Protein AF-A0A8T4QRU1-F1 (afdb_monomer_lite)

Sequence (267 aa):
MILSKDEAICLILGMSKNMEVSSPTKLNKLLARLNLYFIPIDISFSLNKFGSFSADLSSLQANDYYGLSPYNYMGRSVNKFVLKPKGQELFTETVKLKINKILTDEDFNSLKETIQYLSSLSVTEISDNEHKKLLVDIDDRFKLQQKINENFVELSDLYQQINRLPENKIAEIRLKALIEYCYYLIKYLKEKRFIHLSEEEYDFDAHMFDYYFLYNVSQIIPFLNKQISEKEKDAISINKFYQYFVNSVKEEYPFSINSKNLKELIV

Secondary structure (DSSP, 8-state):
--B-HHHHHHHHHHHSGGGEES-HHHHHHHHHHHHHTT--BS-PEEE-TTS-EEE--TT----SSEEEEEEEETTEEEEEEEE-HHHHHHHHHHHHHTGGGTS-HHHHHHHHHHHHHHTTS-HHHHHHHHHHHH---TT-HHHHHHHHHHHHHHHHHHHHHGGGS--SSHHHHHHHHHHHHHHHHHHHIIIIISTT--SS---HHHHHHHHHHHHHHHHHHHHHHHHHH-SS--HHHHHHHHHHHHHHTSSSSS-STTSS-TTTTT-

Foldseek 3Di:
DAAEPLLLLLQLLVLAVQSKAFDLLLSQLLSQVCLVLLHHYPFDWAADPLLGTGGPCVVPAADPFWHWDWDDDPNDTGTMIHGDPVSVVSNVCCCVVPVVLQDDPVSSVVSSVVSHVSSVDDSVVSSVVNCVLLDPPLPCLVVVLVLLVVLLVLLVVLLVLLVVQDPPDPLSVLLSVLSVLLNLLSLCCNPPVSVDPDPPPSDCSVCSLVSSSSSLSVVCSVVSVVQSPDPDHPSNNSVSNSVSSQNVCCPPHCPHPVNDDSPVVND

Radius of gyration: 19.72 Å; chains: 1; bounding box: 52×43×49 Å

Structure (mmCIF, N/CA/C/O backbone):
data_AF-A0A8T4QRU1-F1
#
_entry.id   AF-A0A8T4QRU1-F1
#
loop_
_atom_site.group_PDB
_atom_site.id
_atom_site.type_symbol
_atom_site.label_atom_id
_atom_site.label_alt_id
_atom_site.label_comp_id
_atom_site.label_asym_id
_atom_site.label_entity_id
_atom_site.label_seq_id
_atom_site.pdbx_PDB_ins_code
_atom_site.Cartn_x
_atom_site.Cartn_y
_atom_site.Cartn_z
_atom_site.occupancy
_atom_site.B_iso_or_equiv
_atom_site.auth_seq_id
_atom_site.auth_comp_id
_atom_site.auth_asym_id
_atom_site.auth_atom_id
_atom_site.pdbx_PDB_model_num
ATOM 1 N N . MET A 1 1 ? -11.948 1.065 -3.185 1.00 76.12 1 MET A N 1
ATOM 2 C CA . MET A 1 1 ? -11.092 1.602 -4.259 1.00 76.12 1 MET A CA 1
ATOM 3 C C . MET A 1 1 ? -9.771 0.883 -4.152 1.00 76.12 1 MET A C 1
ATOM 5 O O . MET A 1 1 ? -9.224 0.835 -3.063 1.00 76.12 1 MET A O 1
ATOM 9 N N . ILE A 1 2 ? -9.343 0.280 -5.253 1.00 83.56 2 ILE A N 1
ATOM 10 C CA . ILE A 1 2 ? -8.126 -0.517 -5.379 1.00 83.56 2 ILE A CA 1
ATOM 11 C C . ILE A 1 2 ? -7.498 -0.153 -6.731 1.00 83.56 2 ILE A C 1
ATOM 13 O O . ILE A 1 2 ? -8.234 0.135 -7.690 1.00 83.56 2 ILE A O 1
ATOM 17 N N . LEU A 1 3 ? -6.172 -0.054 -6.799 1.00 89.44 3 LEU A N 1
ATOM 18 C CA . LEU A 1 3 ? -5.477 0.103 -8.077 1.00 89.44 3 LEU A CA 1
ATOM 19 C C . LEU A 1 3 ? -5.380 -1.262 -8.744 1.00 89.44 3 LEU A C 1
ATOM 21 O O . LEU A 1 3 ? -4.907 -2.205 -8.129 1.00 89.44 3 LEU A O 1
ATOM 25 N N . SER A 1 4 ? -5.777 -1.367 -10.001 1.00 89.81 4 SER A N 1
ATOM 26 C CA . SER A 1 4 ? -5.414 -2.512 -10.829 1.00 89.81 4 SER A CA 1
ATOM 27 C C . SER A 1 4 ? -3.895 -2.591 -10.998 1.00 89.81 4 SER A C 1
ATOM 29 O O . SER A 1 4 ? -3.167 -1.608 -10.815 1.00 89.81 4 SER A O 1
ATOM 31 N N . LYS A 1 5 ? -3.416 -3.766 -11.407 1.00 88.56 5 LYS A N 1
ATOM 32 C CA . LYS A 1 5 ? -2.001 -4.002 -11.701 1.00 88.56 5 LYS A CA 1
ATOM 33 C C . LYS A 1 5 ? -1.418 -2.975 -12.681 1.00 88.56 5 LYS A C 1
ATOM 35 O O . LYS A 1 5 ? -0.337 -2.445 -12.431 1.00 88.56 5 LYS A O 1
ATOM 40 N N . ASP A 1 6 ? -2.137 -2.654 -13.755 1.00 92.62 6 ASP A N 1
ATOM 41 C CA . ASP A 1 6 ? -1.659 -1.704 -14.765 1.00 92.62 6 ASP A CA 1
ATOM 42 C C . ASP A 1 6 ? -1.640 -0.260 -14.255 1.00 92.62 6 ASP A C 1
ATOM 44 O O . ASP A 1 6 ? -0.674 0.458 -14.512 1.00 92.62 6 ASP A O 1
ATOM 48 N N . GLU A 1 7 ? -2.641 0.154 -13.473 1.00 95.06 7 GLU A N 1
ATOM 49 C CA . GLU A 1 7 ? -2.648 1.472 -12.825 1.00 95.06 7 GLU A CA 1
ATOM 50 C C . GLU A 1 7 ? -1.466 1.614 -11.862 1.00 95.06 7 GLU A C 1
ATOM 52 O O . GLU A 1 7 ? -0.761 2.620 -11.898 1.00 95.06 7 GLU A O 1
ATOM 57 N N . ALA A 1 8 ? -1.205 0.593 -11.041 1.00 93.25 8 ALA A N 1
ATOM 58 C CA . ALA A 1 8 ? -0.086 0.582 -10.105 1.00 93.25 8 ALA A CA 1
ATOM 59 C C . ALA A 1 8 ? 1.271 0.660 -10.829 1.00 93.25 8 ALA A C 1
ATOM 61 O O . ALA A 1 8 ? 2.139 1.443 -10.439 1.00 93.25 8 ALA A O 1
ATOM 62 N N . ILE A 1 9 ? 1.453 -0.101 -11.914 1.00 94.06 9 ILE A N 1
ATOM 63 C CA . ILE A 1 9 ? 2.687 -0.073 -12.713 1.00 94.06 9 ILE A CA 1
ATOM 64 C C . ILE A 1 9 ? 2.862 1.285 -13.400 1.00 94.06 9 ILE A C 1
ATOM 66 O O . ILE A 1 9 ? 3.955 1.848 -13.347 1.00 94.06 9 ILE A O 1
ATOM 70 N N . CYS A 1 10 ? 1.807 1.849 -13.994 1.00 96.62 10 CYS A N 1
ATOM 71 C CA . CYS A 1 10 ? 1.866 3.180 -14.601 1.00 96.62 10 CYS A CA 1
ATOM 72 C C . CYS A 1 10 ? 2.153 4.266 -13.564 1.00 96.62 10 CYS A C 1
ATOM 74 O O . CYS A 1 10 ? 2.916 5.184 -13.855 1.00 96.62 10 CYS A O 1
ATOM 76 N N . LEU A 1 11 ? 1.611 4.135 -12.347 1.00 96.81 11 LEU A N 1
ATOM 77 C CA . LEU A 1 11 ? 1.920 5.005 -11.215 1.00 96.81 11 LEU A CA 1
ATOM 78 C C . LEU A 1 11 ? 3.418 4.974 -10.895 1.00 96.81 11 LEU A C 1
ATOM 80 O O . LEU A 1 11 ? 4.069 6.018 -10.904 1.00 96.81 11 LEU A O 1
ATOM 84 N N . ILE A 1 12 ? 3.985 3.781 -10.692 1.00 96.19 12 ILE A N 1
ATOM 85 C CA . ILE A 1 12 ? 5.416 3.614 -10.411 1.00 96.19 12 ILE A CA 1
ATOM 86 C C . ILE A 1 12 ? 6.282 4.154 -11.545 1.00 96.19 12 ILE A C 1
ATOM 88 O O . ILE A 1 12 ? 7.206 4.925 -11.284 1.00 96.19 12 ILE A O 1
ATOM 92 N N . LEU A 1 13 ? 5.999 3.776 -12.792 1.00 96.50 13 LEU A N 1
ATOM 93 C CA . LEU A 1 13 ? 6.772 4.239 -13.940 1.00 96.50 13 LEU A CA 1
ATOM 94 C C . LEU A 1 13 ? 6.671 5.761 -14.076 1.00 96.50 13 LEU A C 1
ATOM 96 O O . LEU A 1 13 ? 7.701 6.409 -14.167 1.00 96.50 13 LEU A O 1
ATOM 100 N N . GLY A 1 14 ? 5.477 6.351 -13.989 1.00 96.69 14 GLY A N 1
ATOM 101 C CA . GLY A 1 14 ? 5.272 7.800 -14.108 1.00 96.69 14 GLY A CA 1
ATOM 102 C C . GLY A 1 14 ? 5.972 8.631 -13.025 1.00 96.69 14 GLY A C 1
ATOM 103 O O . GLY A 1 14 ? 6.329 9.781 -13.274 1.00 96.69 14 GLY A O 1
ATOM 104 N N . MET A 1 15 ? 6.217 8.052 -11.845 1.00 96.81 15 MET A N 1
ATOM 105 C CA . MET A 1 15 ? 6.993 8.680 -10.764 1.00 96.81 15 MET A CA 1
ATOM 106 C C . MET A 1 15 ? 8.495 8.353 -10.814 1.00 96.81 15 MET A C 1
ATOM 108 O O . MET A 1 15 ? 9.291 9.012 -10.148 1.00 96.81 15 MET A O 1
ATOM 112 N N . SER A 1 16 ? 8.901 7.341 -11.582 1.00 95.31 16 SER A N 1
ATOM 113 C CA . SER A 1 16 ? 10.299 6.920 -11.690 1.00 95.31 16 SER A CA 1
ATOM 114 C C . SER A 1 16 ? 11.114 7.870 -12.568 1.00 95.31 16 SER A C 1
ATOM 116 O O . SER A 1 16 ? 10.599 8.540 -13.469 1.00 95.31 16 SER A O 1
ATOM 118 N N . LYS A 1 17 ? 12.432 7.908 -12.339 1.00 88.69 17 LYS A N 1
ATOM 119 C CA . LYS A 1 17 ? 13.348 8.701 -13.167 1.00 88.69 17 LYS A CA 1
ATOM 120 C C . LYS A 1 17 ? 13.230 8.274 -14.636 1.00 88.69 17 LYS A C 1
ATOM 122 O O . LYS A 1 17 ? 13.279 7.088 -14.937 1.00 88.69 17 LYS A O 1
ATOM 127 N N . ASN A 1 18 ? 13.094 9.246 -15.542 1.00 90.88 18 ASN A N 1
ATOM 128 C CA . ASN A 1 18 ? 12.920 9.037 -16.989 1.00 90.88 18 ASN A CA 1
ATOM 129 C C . ASN A 1 18 ? 11.713 8.160 -17.380 1.00 90.88 18 ASN A C 1
ATOM 131 O O . ASN A 1 18 ? 11.674 7.638 -18.489 1.00 90.88 18 ASN A O 1
ATOM 135 N N . MET A 1 19 ? 10.730 8.002 -16.488 1.00 95.44 19 MET A N 1
ATOM 136 C CA . MET A 1 19 ? 9.560 7.145 -16.692 1.00 95.44 19 MET A CA 1
ATOM 137 C C . MET A 1 19 ? 9.890 5.672 -16.986 1.00 95.44 19 MET A C 1
ATOM 139 O O . MET A 1 19 ? 9.179 4.990 -17.733 1.00 95.44 19 MET A O 1
ATOM 143 N N . GLU A 1 20 ? 10.988 5.181 -16.406 1.00 94.38 20 GLU A N 1
ATOM 144 C CA . GLU A 1 20 ? 11.489 3.832 -16.644 1.00 94.38 20 GLU A CA 1
ATOM 145 C C . GLU A 1 20 ? 11.959 3.131 -15.369 1.00 94.38 20 GLU A C 1
ATOM 147 O O . GLU A 1 20 ? 12.383 3.755 -14.395 1.00 94.38 20 GLU A O 1
ATOM 152 N N . VAL A 1 21 ? 11.924 1.799 -15.397 1.00 93.00 21 VAL A N 1
ATOM 153 C CA . VAL A 1 21 ? 12.463 0.943 -14.337 1.00 93.00 21 VAL A CA 1
ATOM 154 C C . VAL A 1 21 ? 13.305 -0.163 -14.958 1.00 93.00 21 VAL A C 1
ATOM 156 O O . VAL A 1 21 ? 12.875 -0.870 -15.865 1.00 93.00 21 VAL A O 1
ATOM 159 N N . SER A 1 22 ? 14.524 -0.331 -14.452 1.00 89.56 22 SER A N 1
ATOM 160 C CA . SER A 1 22 ? 15.567 -1.122 -15.112 1.00 89.56 22 SER A CA 1
ATOM 161 C C . SER A 1 22 ? 15.393 -2.644 -15.059 1.00 89.56 22 SER A C 1
ATOM 163 O O . SER A 1 22 ? 16.111 -3.347 -15.758 1.00 89.56 22 SER A O 1
ATOM 165 N N . SER A 1 23 ? 14.494 -3.184 -14.229 1.00 86.75 23 SER A N 1
ATOM 166 C CA . SER A 1 23 ? 14.272 -4.636 -14.142 1.00 86.75 23 SER A CA 1
ATOM 167 C C . SER A 1 23 ? 12.930 -4.996 -13.491 1.00 86.75 23 SER A C 1
ATOM 169 O O . SER A 1 23 ? 12.402 -4.189 -12.717 1.00 86.75 23 SER A O 1
ATOM 171 N N . PRO A 1 24 ? 12.412 -6.222 -13.713 1.00 85.25 24 PRO A N 1
ATOM 172 C CA . PRO A 1 24 ? 11.215 -6.715 -13.026 1.00 85.25 24 PRO A CA 1
ATOM 173 C C . PRO A 1 24 ? 11.379 -6.716 -11.506 1.00 85.25 24 PRO A C 1
ATOM 175 O O . PRO A 1 24 ? 10.490 -6.277 -10.785 1.00 85.25 24 PRO A O 1
ATOM 178 N N . THR A 1 25 ? 12.547 -7.127 -11.007 1.00 82.06 25 THR A N 1
ATOM 179 C CA . THR A 1 25 ? 12.835 -7.161 -9.568 1.00 82.06 25 THR A CA 1
ATOM 180 C C . THR A 1 25 ? 12.763 -5.773 -8.942 1.00 82.06 25 THR A C 1
ATOM 182 O O . THR A 1 25 ? 12.211 -5.602 -7.860 1.00 82.06 25 THR A O 1
ATOM 185 N N . LYS A 1 26 ? 13.274 -4.752 -9.635 1.00 86.69 26 LYS A N 1
ATOM 186 C CA . LYS A 1 26 ? 13.191 -3.369 -9.160 1.00 86.69 26 LYS A CA 1
ATOM 187 C C . LYS A 1 26 ? 11.764 -2.830 -9.209 1.00 86.69 26 LYS A C 1
ATOM 189 O O . LYS A 1 26 ? 11.339 -2.185 -8.259 1.00 86.69 26 LYS A O 1
ATOM 194 N N . LEU A 1 27 ? 11.018 -3.123 -10.275 1.00 89.25 27 LEU A N 1
ATOM 195 C CA . LEU A 1 27 ? 9.606 -2.745 -10.382 1.00 89.25 27 LEU A CA 1
ATOM 196 C C . LEU A 1 27 ? 8.796 -3.338 -9.228 1.00 89.25 27 LEU A C 1
ATOM 198 O O . LEU A 1 27 ? 8.022 -2.632 -8.593 1.00 89.25 27 LEU A O 1
ATOM 202 N N . ASN A 1 28 ? 9.055 -4.601 -8.903 1.00 83.06 28 ASN A N 1
ATOM 203 C CA . ASN A 1 28 ? 8.439 -5.290 -7.782 1.00 83.06 28 ASN A CA 1
ATOM 204 C C . ASN A 1 28 ? 8.670 -4.564 -6.448 1.00 83.06 28 ASN A C 1
ATOM 206 O O . ASN A 1 28 ? 7.734 -4.214 -5.733 1.00 83.06 28 ASN A O 1
ATOM 210 N N . LYS A 1 29 ? 9.932 -4.228 -6.176 1.00 80.69 29 LYS A N 1
ATOM 211 C CA . LYS A 1 29 ? 10.330 -3.486 -4.980 1.00 80.69 29 LYS A CA 1
ATOM 212 C C . LYS A 1 29 ? 9.702 -2.101 -4.880 1.00 80.69 29 LYS A C 1
ATOM 214 O O . LYS A 1 29 ? 9.446 -1.627 -3.780 1.00 80.69 29 LYS A O 1
ATOM 219 N N . LEU A 1 30 ? 9.467 -1.439 -6.008 1.00 87.62 30 LEU A N 1
ATOM 220 C CA . LEU A 1 30 ? 8.786 -0.147 -6.043 1.00 87.62 30 LEU A CA 1
ATOM 221 C C . LEU A 1 30 ? 7.273 -0.302 -5.835 1.00 87.62 30 LEU A C 1
ATOM 223 O O . LEU A 1 30 ? 6.693 0.483 -5.092 1.00 87.62 30 LEU A O 1
ATOM 227 N N . LEU A 1 31 ? 6.643 -1.337 -6.401 1.00 86.44 31 LEU A N 1
ATOM 228 C CA . LEU A 1 31 ? 5.231 -1.659 -6.151 1.00 86.44 31 LEU A CA 1
ATOM 229 C C . LEU A 1 31 ? 4.974 -1.963 -4.671 1.00 86.44 31 LEU A C 1
ATOM 231 O O . LEU A 1 31 ? 4.009 -1.456 -4.106 1.00 86.44 31 LEU A O 1
ATOM 235 N N . ALA A 1 32 ? 5.879 -2.691 -4.013 1.00 78.44 32 ALA A N 1
ATOM 236 C CA . ALA A 1 32 ? 5.838 -2.923 -2.570 1.00 78.44 32 ALA A CA 1
ATOM 237 C C . ALA A 1 32 ? 5.806 -1.624 -1.740 1.00 78.44 32 ALA A C 1
ATOM 239 O O . ALA A 1 32 ? 5.231 -1.588 -0.653 1.00 78.44 32 ALA A O 1
ATOM 240 N N . ARG A 1 33 ? 6.374 -0.518 -2.244 1.00 81.25 33 ARG A N 1
ATOM 241 C CA . ARG A 1 33 ? 6.321 0.775 -1.542 1.00 81.25 33 ARG A CA 1
ATOM 242 C C . ARG A 1 33 ? 4.930 1.378 -1.511 1.00 81.25 33 ARG A C 1
ATOM 244 O O . ARG A 1 33 ? 4.631 2.080 -0.553 1.00 81.25 33 ARG A O 1
ATOM 251 N N . LEU A 1 34 ? 4.074 1.074 -2.485 1.00 85.44 34 LEU A N 1
ATOM 252 C CA . LEU A 1 34 ? 2.678 1.509 -2.449 1.00 85.44 34 LEU A CA 1
ATOM 253 C C . LEU A 1 34 ? 1.961 0.938 -1.213 1.00 85.44 34 LEU A C 1
ATOM 255 O O . LEU A 1 34 ? 1.208 1.668 -0.571 1.00 85.44 34 LEU A O 1
ATOM 259 N N . ASN A 1 35 ? 2.285 -0.295 -0.799 1.00 75.88 35 ASN A N 1
ATOM 260 C CA . ASN A 1 35 ? 1.755 -0.877 0.440 1.00 75.88 35 ASN A CA 1
ATOM 261 C C . ASN A 1 35 ? 2.198 -0.107 1.689 1.00 75.88 35 ASN A C 1
ATOM 263 O O . ASN A 1 35 ? 1.375 0.151 2.561 1.00 75.88 35 ASN A O 1
ATOM 267 N N . LEU A 1 36 ? 3.467 0.307 1.765 1.00 75.56 36 LEU A N 1
ATOM 268 C CA . LEU A 1 36 ? 3.978 1.103 2.894 1.00 75.56 36 LEU A CA 1
ATOM 269 C C . LEU A 1 36 ? 3.383 2.519 2.950 1.00 75.56 36 LEU A C 1
ATO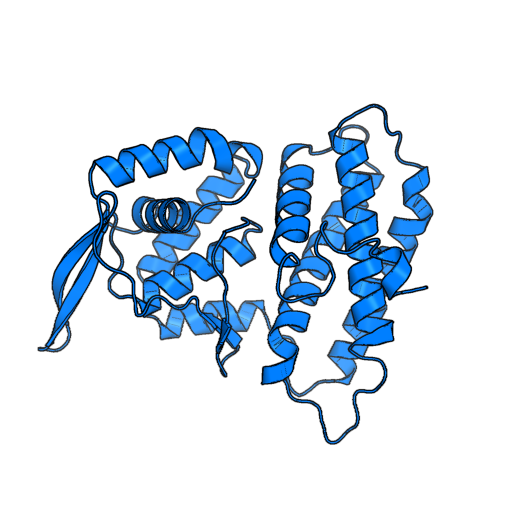M 271 O O . LEU A 1 36 ? 3.395 3.147 4.004 1.00 75.56 36 LEU A O 1
ATOM 275 N N . TYR A 1 37 ? 2.860 3.017 1.828 1.00 82.00 37 TYR A N 1
ATOM 276 C CA . TYR A 1 37 ? 2.094 4.264 1.747 1.00 82.00 37 TYR A CA 1
ATOM 277 C C . TYR A 1 37 ? 0.579 4.051 1.906 1.00 82.00 37 TYR A C 1
ATOM 279 O O . TYR A 1 37 ? -0.198 4.982 1.690 1.00 82.00 37 TYR A O 1
ATOM 287 N N . PHE A 1 38 ? 0.145 2.851 2.307 1.00 84.69 38 PHE A N 1
ATOM 288 C CA . PHE A 1 38 ? -1.263 2.491 2.491 1.00 84.69 38 PHE A CA 1
ATOM 289 C C . PHE A 1 38 ? -2.112 2.668 1.219 1.00 84.69 38 PHE A C 1
ATOM 291 O O . PHE A 1 38 ? -3.285 3.037 1.280 1.00 84.69 38 PHE A O 1
ATOM 298 N N . ILE A 1 39 ? -1.530 2.413 0.044 1.00 86.50 39 ILE A N 1
ATOM 299 C CA . ILE A 1 39 ? -2.248 2.436 -1.233 1.00 86.50 39 ILE A CA 1
ATOM 300 C C . ILE A 1 39 ? -2.653 0.999 -1.583 1.00 86.50 39 ILE A C 1
ATOM 302 O O . ILE A 1 39 ? -1.778 0.180 -1.861 1.00 86.50 39 ILE A O 1
ATOM 306 N N . PRO A 1 40 ? -3.958 0.673 -1.595 1.00 81.06 40 PRO A N 1
ATOM 307 C CA . PRO A 1 40 ? -4.420 -0.671 -1.920 1.00 81.06 40 PRO A CA 1
ATOM 308 C C . PRO A 1 40 ? -4.243 -0.957 -3.413 1.00 81.06 40 PRO A C 1
ATOM 310 O O . PRO A 1 40 ? -4.746 -0.211 -4.262 1.00 81.06 40 PRO A O 1
ATOM 313 N N . ILE A 1 41 ? -3.579 -2.065 -3.731 1.00 82.12 41 ILE A N 1
ATOM 314 C CA . ILE A 1 41 ? -3.371 -2.524 -5.105 1.00 82.12 41 ILE A CA 1
ATOM 315 C C . ILE A 1 41 ? -3.827 -3.975 -5.268 1.00 82.12 41 ILE A C 1
ATOM 317 O O . ILE A 1 41 ? -3.692 -4.787 -4.359 1.00 82.12 41 ILE A O 1
ATOM 321 N N . ASP A 1 42 ? -4.380 -4.283 -6.433 1.00 79.75 42 ASP A N 1
ATOM 322 C CA . ASP A 1 42 ? -4.929 -5.581 -6.823 1.00 79.75 42 ASP A CA 1
ATOM 323 C C . ASP A 1 42 ? -3.804 -6.468 -7.363 1.00 79.75 42 ASP A C 1
ATOM 325 O O . ASP A 1 42 ? -3.733 -6.809 -8.546 1.00 79.75 42 ASP A O 1
ATOM 329 N N . ILE A 1 43 ? -2.821 -6.705 -6.498 1.00 73.75 43 ILE A N 1
ATOM 330 C CA . ILE A 1 43 ? -1.661 -7.543 -6.762 1.00 73.75 43 ILE A CA 1
ATOM 331 C C . ILE A 1 43 ? -1.430 -8.391 -5.518 1.00 73.75 43 ILE A C 1
ATOM 333 O O . ILE A 1 43 ? -1.140 -7.854 -4.449 1.00 73.75 43 ILE A O 1
ATOM 337 N N . SER A 1 44 ? -1.508 -9.710 -5.673 1.00 69.38 44 SER A N 1
ATOM 338 C CA . SER A 1 44 ? -1.074 -10.644 -4.639 1.00 69.38 44 SER A CA 1
ATOM 339 C C . SER A 1 44 ? 0.438 -10.510 -4.476 1.00 69.38 44 SER A C 1
ATOM 341 O O . SER A 1 44 ? 1.206 -10.742 -5.419 1.00 69.38 44 SER A O 1
ATOM 343 N N . PHE A 1 45 ? 0.868 -10.091 -3.293 1.00 67.81 45 PHE A N 1
ATOM 344 C CA . PHE A 1 45 ? 2.277 -10.081 -2.948 1.00 67.81 45 PHE A CA 1
ATOM 345 C C . PHE A 1 45 ? 2.594 -11.324 -2.143 1.00 67.81 45 PHE A C 1
ATOM 347 O O . PHE A 1 45 ? 2.036 -11.517 -1.071 1.00 67.81 45 PHE A O 1
ATOM 354 N N . SER A 1 46 ? 3.550 -12.113 -2.616 1.00 64.62 46 SER A N 1
ATOM 355 C CA . SER A 1 46 ? 4.236 -13.040 -1.734 1.00 64.62 46 SER A CA 1
ATOM 356 C C . SER A 1 46 ? 5.352 -12.309 -1.007 1.00 64.62 46 SER A C 1
ATOM 358 O O . SER A 1 46 ? 5.799 -11.228 -1.393 1.00 64.62 46 SER A O 1
ATOM 360 N N . LEU A 1 47 ? 5.804 -12.904 0.076 1.00 60.03 47 LEU A N 1
ATOM 361 C CA . LEU A 1 47 ? 6.871 -12.392 0.901 1.00 60.03 47 LEU A CA 1
ATOM 362 C C . LEU A 1 47 ? 8.054 -13.346 0.721 1.00 60.03 47 LEU A C 1
ATOM 364 O O . LEU A 1 47 ? 7.915 -14.553 0.901 1.00 60.03 47 LEU A O 1
ATOM 368 N N . ASN A 1 48 ? 9.193 -12.839 0.245 1.00 58.16 48 ASN A N 1
ATOM 369 C CA . ASN A 1 48 ? 10.366 -13.692 0.044 1.00 58.16 48 ASN A CA 1
ATOM 370 C C . ASN A 1 48 ? 11.110 -13.919 1.369 1.00 58.16 48 ASN A C 1
ATOM 372 O O . ASN A 1 48 ? 10.963 -13.127 2.293 1.00 58.16 48 ASN A O 1
ATOM 376 N N . LYS A 1 49 ? 11.990 -14.928 1.422 1.00 55.00 49 LYS A N 1
ATOM 377 C CA . LYS A 1 49 ? 12.814 -15.293 2.599 1.00 55.00 49 LYS A CA 1
ATOM 378 C C . LYS A 1 49 ? 13.668 -14.175 3.225 1.00 55.00 49 LYS A C 1
ATOM 380 O O . LYS A 1 49 ? 14.455 -14.421 4.128 1.00 55.00 49 LYS A O 1
ATOM 385 N N . PHE A 1 50 ? 13.659 -12.978 2.645 1.00 56.53 50 PHE A N 1
ATOM 386 C CA . PHE A 1 50 ? 14.432 -11.848 3.132 1.00 56.53 50 PHE A CA 1
ATOM 387 C C . PHE A 1 50 ? 13.586 -10.790 3.828 1.00 56.53 50 PHE A C 1
ATOM 389 O O . PHE A 1 50 ? 14.186 -9.870 4.359 1.00 56.53 50 PHE A O 1
ATOM 396 N N . GLY A 1 51 ? 12.251 -10.863 3.840 1.00 54.75 51 GLY A N 1
ATOM 397 C CA . GLY A 1 51 ? 11.455 -9.744 4.362 1.00 54.75 51 GLY A CA 1
ATOM 398 C C . GLY A 1 51 ? 10.764 -8.910 3.313 1.00 54.75 51 GLY A C 1
ATOM 399 O O . GLY A 1 51 ? 10.122 -7.933 3.669 1.00 54.75 51 GLY A O 1
ATOM 400 N N . SER A 1 52 ? 10.913 -9.223 2.029 1.00 59.16 52 SER A N 1
ATOM 401 C CA . SER A 1 52 ? 10.529 -8.289 0.977 1.00 59.16 52 SER A CA 1
ATOM 402 C C . SER A 1 52 ? 9.256 -8.687 0.264 1.00 59.16 52 SER A C 1
ATOM 404 O O . SER A 1 52 ? 9.147 -9.826 -0.200 1.00 59.16 52 SER A O 1
ATOM 406 N N . PHE A 1 53 ? 8.347 -7.730 0.082 1.00 63.47 53 PHE A N 1
ATOM 407 C CA . PHE A 1 53 ? 7.181 -7.957 -0.762 1.00 63.47 53 PHE A CA 1
ATOM 408 C C . PHE A 1 53 ? 7.627 -8.187 -2.208 1.00 63.47 53 PHE A C 1
ATOM 410 O O . PHE A 1 53 ? 8.338 -7.378 -2.813 1.00 63.47 53 PHE A O 1
ATOM 417 N N . SER A 1 54 ? 7.197 -9.317 -2.754 1.00 65.06 54 SER A N 1
ATOM 418 C CA . SER A 1 54 ? 7.381 -9.703 -4.136 1.00 65.06 54 SER A CA 1
ATOM 419 C C . SER A 1 54 ? 6.049 -10.079 -4.776 1.00 65.06 54 SER A C 1
ATOM 421 O O . SER A 1 54 ? 5.489 -11.133 -4.517 1.00 65.06 54 SER A O 1
ATOM 423 N N . ALA A 1 55 ? 5.554 -9.243 -5.676 1.00 68.44 55 ALA A N 1
ATOM 424 C CA . ALA A 1 55 ? 4.552 -9.642 -6.650 1.00 68.44 55 ALA A CA 1
ATOM 425 C C . ALA A 1 55 ? 5.172 -10.606 -7.670 1.00 68.44 55 ALA A C 1
ATOM 427 O O . ALA A 1 55 ? 6.305 -10.389 -8.111 1.00 68.44 55 ALA A O 1
ATOM 428 N N . ASP A 1 56 ? 4.445 -11.629 -8.111 1.00 67.94 56 ASP A N 1
ATOM 429 C CA . ASP A 1 56 ? 4.901 -12.395 -9.270 1.00 67.94 56 ASP A CA 1
ATOM 430 C C . ASP A 1 56 ? 4.753 -11.547 -10.547 1.00 67.94 56 ASP A C 1
ATOM 432 O O . ASP A 1 56 ? 3.661 -11.315 -11.077 1.00 67.94 56 ASP A O 1
ATOM 436 N N . LEU A 1 57 ? 5.888 -11.032 -11.021 1.00 73.88 57 LEU A N 1
ATOM 437 C CA . LEU A 1 57 ? 6.001 -10.275 -12.268 1.00 73.88 57 LEU A CA 1
ATOM 438 C C . LEU A 1 57 ? 6.679 -11.093 -13.376 1.00 73.88 57 LEU A C 1
ATOM 440 O O . LEU A 1 57 ? 7.020 -10.528 -14.413 1.00 73.88 57 LEU A O 1
ATOM 444 N N . SER A 1 58 ? 6.888 -12.401 -13.181 1.00 67.12 58 SER A N 1
ATOM 445 C CA . SER A 1 58 ? 7.548 -13.268 -14.170 1.00 67.12 58 SER A CA 1
ATOM 446 C C . SER A 1 58 ? 6.786 -13.334 -15.500 1.00 67.12 58 SER A C 1
ATOM 448 O O . SER A 1 58 ? 7.391 -13.468 -16.561 1.00 67.12 58 SER A O 1
ATOM 450 N N . SER A 1 59 ? 5.466 -13.147 -15.449 1.00 67.88 59 SER A N 1
ATOM 451 C CA . SER A 1 59 ? 4.561 -13.105 -16.599 1.00 67.88 59 SER A CA 1
ATOM 452 C C . SER A 1 59 ? 4.334 -11.701 -17.175 1.00 67.88 59 SER A C 1
ATOM 454 O O . SER A 1 59 ? 3.506 -11.548 -18.073 1.00 67.88 59 SER A O 1
ATOM 456 N N . LEU A 1 60 ? 5.018 -10.659 -16.676 1.00 77.50 60 LEU A N 1
ATOM 457 C CA . LEU A 1 60 ? 4.757 -9.286 -17.113 1.00 77.50 60 LEU A CA 1
ATOM 458 C C . LEU A 1 60 ? 5.234 -9.064 -18.556 1.00 77.50 60 LEU A C 1
ATOM 460 O O . LEU A 1 60 ? 6.429 -8.940 -18.826 1.00 77.50 60 LEU A O 1
ATOM 464 N N . GLN A 1 61 ? 4.282 -8.989 -19.482 1.00 82.94 61 GLN A N 1
ATOM 465 C CA . GLN A 1 61 ? 4.530 -8.673 -20.886 1.00 82.94 61 GLN A CA 1
ATOM 466 C C . GLN A 1 61 ? 4.315 -7.182 -21.152 1.00 82.94 61 GLN A C 1
ATOM 468 O O . GLN A 1 61 ? 3.603 -6.499 -20.418 1.00 82.94 61 GLN A O 1
ATOM 473 N N . ALA A 1 62 ? 4.930 -6.670 -22.219 1.00 87.44 62 ALA A N 1
ATOM 474 C CA . ALA A 1 62 ? 4.586 -5.347 -22.725 1.00 87.44 62 ALA A CA 1
ATOM 475 C C . ALA A 1 62 ? 3.102 -5.313 -23.128 1.00 87.44 62 ALA A C 1
ATOM 477 O O . ALA A 1 62 ? 2.597 -6.266 -23.719 1.00 87.44 62 ALA A O 1
ATOM 478 N N . ASN A 1 63 ? 2.426 -4.202 -22.858 1.00 92.69 63 ASN A N 1
ATOM 479 C CA . ASN A 1 63 ? 1.021 -3.997 -23.202 1.00 92.69 63 ASN A CA 1
ATOM 480 C C . ASN A 1 63 ? 0.811 -2.586 -23.771 1.00 92.69 63 ASN A C 1
ATOM 482 O O . ASN A 1 63 ? 1.768 -1.920 -24.171 1.00 92.69 63 ASN A O 1
ATOM 486 N N . ASP A 1 64 ? -0.428 -2.113 -23.839 1.00 94.44 64 ASP A N 1
ATOM 487 C CA . ASP A 1 64 ? -0.749 -0.781 -24.359 1.00 94.44 64 ASP A CA 1
ATOM 488 C C . ASP A 1 64 ? -0.177 0.368 -23.513 1.00 94.44 64 ASP A C 1
ATOM 490 O O . ASP A 1 64 ? 0.109 1.441 -24.047 1.00 94.44 64 ASP A O 1
ATOM 494 N N . TYR A 1 65 ? 0.041 0.141 -22.218 1.00 95.94 65 TYR A N 1
ATOM 495 C CA . TYR A 1 65 ? 0.417 1.170 -21.252 1.00 95.94 65 TYR A CA 1
ATOM 496 C C . TYR A 1 65 ? 1.927 1.251 -21.003 1.00 95.94 65 TYR A C 1
ATOM 498 O O . TYR A 1 65 ? 2.459 2.340 -20.788 1.00 95.94 65 TYR A O 1
ATOM 506 N N . TYR A 1 66 ? 2.646 0.131 -21.080 1.00 94.62 66 TYR A N 1
ATOM 507 C CA . TYR A 1 66 ? 4.100 0.086 -20.907 1.00 94.62 66 TYR A CA 1
ATOM 508 C C . TYR A 1 66 ? 4.776 -0.884 -21.879 1.00 94.62 66 TYR A C 1
ATOM 510 O O . TYR A 1 66 ? 4.195 -1.848 -22.378 1.00 94.62 66 TYR A O 1
ATOM 518 N N . GLY A 1 67 ? 6.030 -0.584 -22.208 1.00 93.50 67 GLY A N 1
ATOM 519 C CA . GLY A 1 67 ? 6.863 -1.350 -23.127 1.00 93.50 67 GLY A CA 1
ATOM 520 C C . GLY A 1 67 ? 8.101 -1.931 -22.460 1.00 93.50 67 GLY A C 1
ATOM 521 O O . GLY A 1 67 ? 8.475 -1.539 -21.356 1.00 93.50 67 GLY A O 1
ATOM 522 N N . LEU A 1 68 ? 8.753 -2.838 -23.181 1.00 92.31 68 LEU A N 1
ATOM 523 C CA . LEU A 1 68 ? 10.093 -3.323 -22.875 1.00 92.31 68 LEU A CA 1
ATOM 524 C C . LEU A 1 68 ? 11.079 -2.665 -23.841 1.00 92.31 68 LEU A C 1
ATOM 526 O O . LEU A 1 68 ? 10.842 -2.649 -25.048 1.00 92.31 68 LEU A O 1
ATOM 530 N N . SER A 1 69 ? 12.172 -2.123 -23.316 1.00 91.81 69 SER A N 1
ATOM 531 C CA . SER A 1 69 ? 13.252 -1.541 -24.114 1.00 91.81 69 SER A CA 1
ATOM 532 C C . SER A 1 69 ? 14.583 -2.185 -23.721 1.00 91.81 69 SER A C 1
ATOM 534 O O . SER A 1 69 ? 14.885 -2.240 -22.526 1.00 91.81 69 SER A O 1
ATOM 536 N N . PRO A 1 70 ? 15.381 -2.685 -24.678 1.00 90.31 70 PRO A N 1
ATOM 537 C CA . PRO A 1 70 ? 16.666 -3.289 -24.366 1.00 90.31 70 PRO A CA 1
ATOM 538 C C . PRO A 1 70 ? 17.692 -2.226 -23.952 1.00 90.31 70 PRO A C 1
ATOM 540 O O . PRO A 1 70 ? 17.737 -1.126 -24.502 1.00 90.31 70 PRO A O 1
ATOM 543 N N . TYR A 1 71 ? 18.558 -2.574 -23.007 1.00 89.19 71 TYR A N 1
ATOM 544 C CA . TYR A 1 71 ? 19.755 -1.821 -22.648 1.00 89.19 71 TYR A CA 1
ATOM 545 C C . TYR A 1 71 ? 20.889 -2.780 -22.258 1.00 89.19 71 TYR A C 1
ATOM 547 O O . TYR A 1 71 ? 20.656 -3.947 -21.939 1.00 89.19 71 TYR A O 1
ATOM 555 N N . ASN A 1 72 ? 22.133 -2.302 -22.304 1.00 87.38 72 ASN A N 1
ATOM 556 C CA . ASN A 1 72 ? 23.294 -3.105 -21.924 1.00 87.38 72 ASN A CA 1
ATOM 557 C C . ASN A 1 72 ? 23.634 -2.892 -20.446 1.00 87.38 72 ASN A C 1
ATOM 559 O O . ASN A 1 72 ? 23.888 -1.767 -20.017 1.00 87.38 72 ASN A O 1
ATOM 563 N N . TYR A 1 73 ? 23.695 -3.983 -19.685 1.00 81.25 73 TYR A N 1
ATOM 564 C CA . TYR A 1 73 ? 24.114 -3.996 -18.286 1.00 81.25 73 TYR A CA 1
ATOM 565 C C . TYR A 1 73 ? 25.173 -5.074 -18.071 1.00 81.25 73 TYR A C 1
ATOM 567 O O . TYR A 1 73 ? 24.919 -6.251 -18.316 1.00 81.25 73 TYR A O 1
ATOM 575 N N . MET A 1 74 ? 26.373 -4.676 -17.637 1.00 85.38 74 MET A N 1
ATOM 576 C CA . MET A 1 74 ? 27.506 -5.591 -17.414 1.00 85.38 74 MET A CA 1
ATOM 577 C C . MET A 1 74 ? 27.760 -6.555 -18.592 1.00 85.38 74 MET A C 1
ATOM 579 O O . MET A 1 74 ? 27.969 -7.752 -18.408 1.00 85.38 74 MET A O 1
ATOM 583 N N . GLY A 1 75 ? 27.685 -6.041 -19.825 1.00 85.88 75 GLY A N 1
ATOM 584 C CA . GLY A 1 75 ? 27.899 -6.832 -21.043 1.00 85.88 75 GLY A CA 1
ATOM 585 C C . GLY A 1 75 ? 26.746 -7.769 -21.429 1.00 85.88 75 GLY A C 1
ATOM 586 O O . GLY A 1 75 ? 26.883 -8.519 -22.390 1.00 85.88 75 GLY A O 1
ATOM 587 N N . ARG A 1 76 ? 25.609 -7.731 -20.721 1.00 86.62 76 ARG A N 1
ATOM 588 C CA . ARG A 1 76 ? 24.393 -8.486 -21.059 1.00 86.62 76 ARG A CA 1
ATOM 589 C C . ARG A 1 76 ? 23.296 -7.547 -21.546 1.00 86.62 76 ARG A C 1
ATOM 591 O O . ARG A 1 76 ? 23.086 -6.483 -20.963 1.00 86.62 76 ARG A O 1
ATOM 598 N N . SER A 1 77 ? 22.583 -7.959 -22.592 1.00 86.81 77 SER A N 1
ATOM 599 C CA . SER A 1 77 ? 21.363 -7.276 -23.021 1.00 86.81 77 SER A CA 1
ATOM 600 C C . SER A 1 77 ? 20.225 -7.649 -22.075 1.00 86.81 77 SER A C 1
ATOM 602 O O . SER A 1 77 ? 19.944 -8.828 -21.860 1.00 86.81 77 SER A O 1
ATOM 604 N N . VAL A 1 78 ? 19.609 -6.640 -21.473 1.00 87.12 78 VAL A N 1
ATOM 605 C CA . VAL A 1 78 ? 18.508 -6.765 -20.514 1.00 87.12 78 VAL A CA 1
ATOM 606 C C . VAL A 1 78 ? 17.412 -5.769 -20.878 1.00 87.12 78 VAL A C 1
ATOM 608 O O . VAL A 1 78 ? 17.684 -4.746 -21.498 1.00 87.12 78 VAL A O 1
ATOM 611 N N . ASN A 1 79 ? 16.167 -6.050 -20.498 1.00 88.75 79 ASN A N 1
ATOM 612 C CA . ASN A 1 79 ? 15.042 -5.167 -20.801 1.00 88.75 79 ASN A CA 1
ATOM 613 C C . ASN A 1 79 ? 14.661 -4.314 -19.588 1.00 88.75 79 ASN A C 1
ATOM 615 O O . ASN A 1 79 ? 14.460 -4.839 -18.492 1.00 88.75 79 ASN A O 1
ATOM 619 N N . LYS A 1 80 ? 14.502 -3.009 -19.813 1.00 91.38 80 LYS A N 1
ATOM 620 C CA . LYS A 1 80 ? 13.846 -2.079 -18.887 1.00 91.38 80 LYS A CA 1
ATOM 621 C C . LYS A 1 80 ? 12.376 -1.898 -19.260 1.00 91.38 80 LYS A C 1
ATOM 623 O O . LYS A 1 80 ? 12.014 -2.005 -20.433 1.00 91.38 80 LYS A O 1
ATOM 628 N N . PHE A 1 81 ? 11.550 -1.582 -18.270 1.00 93.81 81 PHE A N 1
ATOM 629 C CA . PHE A 1 81 ? 10.164 -1.163 -18.464 1.00 93.81 81 PHE A CA 1
ATOM 630 C C . PHE A 1 81 ? 10.111 0.334 -18.720 1.00 93.81 81 PHE A C 1
ATOM 632 O O . PHE A 1 81 ? 10.764 1.093 -18.006 1.00 93.81 81 PHE A O 1
ATOM 639 N N . VAL A 1 82 ? 9.331 0.752 -19.713 1.00 95.44 82 VAL A N 1
ATOM 640 C CA . VAL A 1 82 ? 9.185 2.160 -20.104 1.00 95.44 82 VAL A CA 1
ATOM 641 C C . VAL A 1 82 ? 7.708 2.494 -20.258 1.00 95.44 82 VAL A C 1
ATOM 643 O O . VAL A 1 82 ? 6.963 1.738 -20.886 1.00 95.44 82 VAL A O 1
ATOM 646 N N . LEU A 1 83 ? 7.284 3.627 -19.703 1.00 97.19 83 LEU A N 1
ATOM 647 C CA . LEU A 1 83 ? 5.911 4.108 -19.838 1.00 97.19 83 LEU A CA 1
ATOM 648 C C . LEU A 1 83 ? 5.616 4.552 -21.281 1.00 97.19 83 LEU A C 1
ATOM 650 O O . LEU A 1 83 ? 6.390 5.300 -21.878 1.00 97.19 83 LEU A O 1
ATOM 654 N N . LYS A 1 84 ? 4.485 4.115 -21.842 1.00 97.31 84 LYS A N 1
ATOM 655 C CA . LYS A 1 84 ? 3.991 4.553 -23.161 1.00 97.31 84 LYS A CA 1
ATOM 656 C C . LYS A 1 84 ? 3.050 5.761 -23.019 1.00 97.31 84 LYS A C 1
ATOM 658 O O . LYS A 1 84 ? 2.544 5.991 -21.923 1.00 97.31 84 LYS A O 1
ATOM 663 N N . PRO A 1 85 ? 2.724 6.487 -24.108 1.00 97.00 85 PRO A N 1
ATOM 664 C CA . PRO A 1 85 ? 1.780 7.610 -24.061 1.00 97.00 85 PRO A CA 1
ATOM 665 C C . PRO A 1 85 ? 0.420 7.264 -23.431 1.00 97.00 85 PRO A C 1
ATOM 667 O O . PRO A 1 85 ? -0.005 7.942 -22.504 1.00 97.00 85 PRO A O 1
ATOM 670 N N . LYS A 1 86 ? -0.204 6.139 -23.816 1.00 97.00 86 LYS A N 1
ATOM 671 C CA . LYS A 1 86 ? -1.441 5.659 -23.165 1.00 97.00 86 LYS A CA 1
ATOM 672 C C . LYS A 1 86 ? -1.255 5.375 -21.668 1.00 97.00 86 LYS A C 1
ATOM 674 O O . LYS A 1 86 ? -2.176 5.549 -20.880 1.00 97.00 86 LYS A O 1
ATOM 679 N N . GLY A 1 87 ? -0.067 4.929 -21.260 1.00 97.44 87 GLY A N 1
ATOM 680 C CA . GLY A 1 87 ? 0.268 4.740 -19.848 1.00 97.44 87 GLY A CA 1
ATOM 681 C C . GLY A 1 87 ? 0.420 6.059 -19.089 1.00 97.44 87 GLY A C 1
ATOM 682 O O . GLY A 1 87 ? 0.087 6.115 -17.910 1.00 97.44 87 GLY A O 1
ATOM 683 N N . GLN A 1 88 ? 0.868 7.133 -19.749 1.00 97.31 88 GLN A N 1
ATOM 684 C CA . GLN A 1 88 ? 0.876 8.480 -19.163 1.00 97.31 88 GLN A CA 1
ATOM 685 C C . GLN A 1 88 ? -0.548 9.005 -18.959 1.00 97.31 88 GLN A C 1
ATOM 687 O O . GLN A 1 88 ? -0.842 9.579 -17.913 1.00 97.31 88 GLN A O 1
ATOM 692 N N . GLU A 1 89 ? -1.448 8.759 -19.912 1.00 97.88 89 GLU A N 1
ATOM 693 C CA . GLU A 1 89 ? -2.872 9.080 -19.756 1.00 97.88 89 GLU A CA 1
ATOM 694 C C . GLU A 1 89 ? -3.475 8.321 -18.564 1.00 97.88 89 GLU A C 1
ATOM 696 O O . GLU A 1 89 ? -4.065 8.942 -17.677 1.00 97.88 89 GLU A O 1
ATOM 701 N N . LEU A 1 90 ? -3.230 7.004 -18.479 1.00 97.81 90 LEU A N 1
ATOM 702 C CA . LEU A 1 90 ? -3.681 6.177 -17.356 1.00 97.81 90 LEU A CA 1
ATOM 703 C C . LEU A 1 90 ? -3.079 6.637 -16.020 1.00 97.81 90 LEU A C 1
ATOM 705 O O . LEU A 1 90 ? -3.775 6.650 -15.006 1.00 97.81 90 LEU A O 1
ATOM 709 N N . PHE A 1 91 ? -1.809 7.051 -15.999 1.00 97.44 91 PHE A N 1
ATOM 710 C CA . PHE A 1 91 ? -1.166 7.651 -14.828 1.00 97.44 91 PHE A CA 1
ATOM 711 C C . PHE A 1 91 ? -1.928 8.896 -14.354 1.00 97.44 91 PHE A C 1
ATOM 713 O O . PHE A 1 91 ? -2.327 8.973 -13.190 1.00 97.44 91 PHE A O 1
ATOM 720 N N . THR A 1 92 ? -2.169 9.858 -15.248 1.00 97.44 92 THR A N 1
ATOM 721 C CA . THR A 1 92 ? -2.866 11.107 -14.913 1.00 97.44 92 THR A CA 1
ATOM 722 C C . THR A 1 92 ? -4.296 10.846 -14.444 1.00 97.44 92 THR A C 1
ATOM 724 O O . THR A 1 92 ? -4.745 11.446 -13.463 1.00 97.44 92 THR A O 1
ATOM 727 N N . GLU A 1 93 ? -5.005 9.927 -15.100 1.00 97.12 93 GLU A N 1
ATOM 728 C CA . GLU A 1 93 ? -6.349 9.515 -14.701 1.00 97.12 93 GLU A CA 1
ATOM 729 C C . GLU A 1 93 ? -6.351 8.854 -13.317 1.00 97.12 93 GLU A C 1
ATOM 731 O O . GLU A 1 93 ? -7.144 9.237 -12.453 1.00 97.12 93 GLU A O 1
ATOM 736 N N . THR A 1 94 ? -5.421 7.929 -13.067 1.00 96.56 94 THR A N 1
ATOM 737 C CA . THR A 1 94 ? -5.271 7.239 -11.777 1.00 96.56 94 THR A CA 1
ATOM 738 C C . THR A 1 94 ? -5.023 8.235 -10.650 1.00 96.56 94 THR A C 1
ATOM 740 O O . THR A 1 94 ? -5.665 8.156 -9.599 1.00 96.56 94 THR A O 1
ATOM 743 N N . VAL A 1 95 ? -4.140 9.215 -10.865 1.00 95.75 95 VAL A N 1
ATOM 744 C CA . VAL A 1 95 ? -3.862 10.257 -9.869 1.00 95.75 95 VAL A CA 1
ATOM 745 C C . VAL A 1 95 ? -5.132 11.046 -9.550 1.00 95.75 95 VAL A C 1
ATOM 747 O O . VAL A 1 95 ? -5.554 11.116 -8.394 1.00 95.75 95 VAL A O 1
ATOM 750 N N . LYS A 1 96 ? -5.806 11.556 -10.585 1.00 94.75 96 LYS A N 1
ATOM 751 C CA . LYS A 1 96 ? -7.002 12.393 -10.442 1.00 94.75 96 LYS A CA 1
ATOM 752 C C . LYS A 1 96 ? -8.183 11.648 -9.814 1.00 94.75 96 LYS A C 1
ATOM 754 O O . LYS A 1 96 ? -8.885 12.198 -8.967 1.00 94.75 96 LYS A O 1
ATOM 759 N N . LEU A 1 97 ? -8.452 10.421 -10.258 1.00 93.38 97 LEU A N 1
ATOM 760 C CA . LEU A 1 97 ? -9.659 9.682 -9.885 1.00 93.38 97 LEU A CA 1
ATOM 761 C C . LEU A 1 97 ? -9.491 8.834 -8.626 1.00 93.38 97 LEU A C 1
ATOM 763 O O . LEU A 1 97 ? -10.503 8.551 -7.967 1.00 93.38 97 LEU A O 1
ATOM 767 N N . LYS A 1 98 ? -8.261 8.415 -8.302 1.00 93.06 98 LYS A N 1
ATOM 768 C CA . LYS A 1 98 ? -7.971 7.503 -7.190 1.00 93.06 98 LYS A CA 1
ATOM 769 C C . LYS A 1 98 ? -7.020 8.122 -6.170 1.00 93.06 98 LYS A C 1
ATOM 771 O O . LYS A 1 98 ? -7.433 8.290 -5.026 1.00 93.06 98 LYS A O 1
ATOM 776 N N . ILE A 1 99 ? -5.803 8.503 -6.556 1.00 93.06 99 ILE A N 1
ATOM 777 C CA . ILE A 1 99 ? -4.772 8.913 -5.584 1.00 93.06 99 ILE A CA 1
ATOM 778 C C . ILE A 1 99 ? -5.183 10.156 -4.792 1.00 93.06 99 ILE A C 1
ATOM 780 O O . ILE A 1 99 ? -5.151 10.113 -3.567 1.00 93.06 99 ILE A O 1
ATOM 784 N N . ASN A 1 100 ? -5.714 11.190 -5.445 1.00 90.88 100 ASN A N 1
ATOM 785 C CA . ASN A 1 100 ? -6.143 12.427 -4.773 1.00 90.88 100 ASN A CA 1
ATOM 786 C C . ASN A 1 100 ? -7.342 12.241 -3.817 1.00 90.88 100 ASN A C 1
ATOM 788 O O . ASN A 1 100 ? -7.751 13.178 -3.139 1.00 90.88 100 ASN A O 1
ATOM 792 N N . LYS A 1 101 ? -7.947 11.045 -3.762 1.00 88.81 101 LYS A N 1
ATOM 793 C CA . LYS A 1 101 ? -9.001 10.704 -2.787 1.00 88.81 101 LYS A CA 1
ATOM 794 C C . LYS A 1 101 ? -8.462 10.057 -1.510 1.00 88.81 101 LYS A C 1
ATOM 796 O O . LYS A 1 101 ? -9.248 9.805 -0.592 1.00 88.81 101 LYS A O 1
ATOM 801 N N . ILE A 1 102 ? -7.180 9.697 -1.488 1.00 88.75 102 ILE A N 1
ATOM 802 C CA . ILE A 1 102 ? -6.535 8.997 -0.370 1.00 88.75 102 ILE A CA 1
ATOM 803 C C . ILE A 1 102 ? -5.206 9.635 0.045 1.00 88.75 102 ILE A C 1
ATOM 805 O O . ILE A 1 102 ? -4.812 9.483 1.190 1.00 88.75 102 ILE A O 1
ATOM 809 N N . LEU A 1 103 ? -4.530 10.379 -0.825 1.00 90.44 103 LEU A N 1
ATOM 810 C CA . LEU A 1 103 ? -3.353 11.162 -0.466 1.00 90.44 103 LEU A CA 1
ATOM 811 C C . LEU A 1 103 ? -3.650 12.651 -0.601 1.00 90.44 103 LEU A C 1
ATOM 813 O O . LEU A 1 103 ? -4.357 13.071 -1.519 1.00 90.44 103 LEU A O 1
ATOM 817 N N . THR A 1 104 ? -3.089 13.430 0.320 1.00 88.75 104 THR A N 1
ATOM 818 C CA . THR A 1 104 ? -2.926 14.875 0.152 1.00 88.75 104 THR A CA 1
ATOM 819 C C . THR A 1 104 ? -1.857 15.147 -0.911 1.00 88.75 104 THR A C 1
ATOM 821 O O . THR A 1 104 ? -1.063 14.264 -1.246 1.00 88.75 104 THR A O 1
ATOM 824 N N . ASP A 1 105 ? -1.799 16.373 -1.433 1.00 90.12 105 ASP A N 1
ATOM 825 C CA . ASP A 1 105 ? -0.753 16.755 -2.393 1.00 90.12 105 ASP A CA 1
ATOM 826 C C . ASP A 1 105 ? 0.655 16.613 -1.786 1.00 90.12 105 ASP A C 1
ATOM 828 O O . ASP A 1 105 ? 1.594 16.209 -2.470 1.00 90.12 105 ASP A O 1
ATOM 832 N N . GLU A 1 106 ? 0.798 16.895 -0.488 1.00 90.69 106 GLU A N 1
ATOM 833 C CA . GLU A 1 106 ? 2.043 16.706 0.262 1.00 90.69 106 GLU A CA 1
ATOM 834 C C . GLU A 1 106 ? 2.438 15.224 0.342 1.00 90.69 106 GLU A C 1
ATOM 836 O O . GLU A 1 106 ? 3.551 14.863 -0.048 1.00 90.69 106 GLU A O 1
ATOM 841 N N . ASP A 1 107 ? 1.509 14.352 0.752 1.00 89.75 107 ASP A N 1
ATOM 842 C CA . ASP A 1 107 ? 1.726 12.901 0.811 1.00 89.75 107 ASP A CA 1
ATOM 843 C C . ASP A 1 107 ? 2.079 12.334 -0.574 1.00 89.75 107 ASP A C 1
ATOM 845 O O . ASP A 1 107 ? 2.956 11.474 -0.708 1.00 89.75 107 ASP A O 1
ATOM 849 N N . PHE A 1 108 ? 1.403 12.812 -1.622 1.00 93.00 108 PHE A N 1
ATOM 850 C CA . PHE A 1 108 ? 1.653 12.379 -2.992 1.00 93.00 108 PHE A CA 1
ATOM 851 C C . PHE A 1 108 ? 3.029 12.828 -3.497 1.00 93.00 108 PHE A C 1
ATOM 853 O O . PHE A 1 108 ? 3.740 12.038 -4.121 1.00 93.00 108 PHE A O 1
ATOM 860 N N . ASN A 1 109 ? 3.444 14.059 -3.191 1.00 93.75 109 ASN A N 1
ATOM 861 C CA . ASN A 1 109 ? 4.787 14.533 -3.519 1.00 93.75 109 ASN A CA 1
ATOM 862 C C . ASN A 1 109 ? 5.859 13.733 -2.767 1.00 93.75 109 ASN A C 1
ATOM 864 O O . ASN A 1 109 ? 6.824 13.292 -3.390 1.00 93.75 109 ASN A O 1
ATOM 868 N N . SER A 1 110 ? 5.648 13.438 -1.481 1.00 92.75 110 SER A N 1
ATOM 869 C CA . SER A 1 110 ? 6.542 12.574 -0.698 1.00 92.75 110 SER A CA 1
ATOM 870 C C . SER A 1 110 ? 6.668 11.167 -1.296 1.00 92.75 110 SER A C 1
ATOM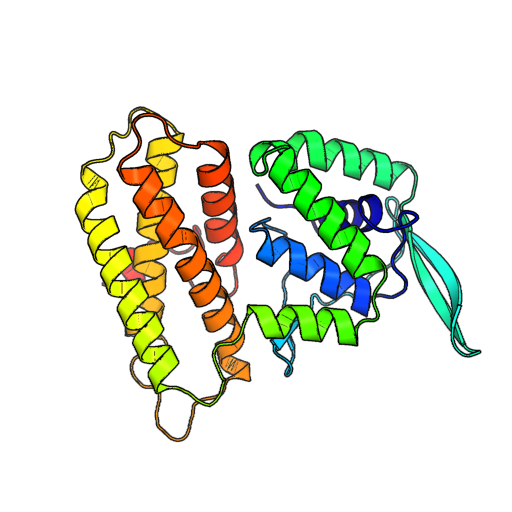 872 O O . SER A 1 110 ? 7.773 10.622 -1.410 1.00 92.75 110 SER A O 1
ATOM 874 N N . LEU A 1 111 ? 5.549 10.574 -1.732 1.00 93.00 111 LEU A N 1
ATOM 875 C CA . LEU A 1 111 ? 5.553 9.296 -2.442 1.00 93.00 111 LEU A CA 1
ATOM 876 C C . LEU A 1 111 ? 6.363 9.390 -3.737 1.00 93.00 111 LEU A C 1
ATOM 878 O O . LEU A 1 111 ? 7.208 8.533 -3.996 1.00 93.00 111 LEU A O 1
ATOM 882 N N . LYS A 1 112 ? 6.125 10.427 -4.545 1.00 94.56 112 LYS A N 1
ATOM 883 C CA . LYS A 1 112 ? 6.817 10.631 -5.819 1.00 94.56 112 LYS A CA 1
ATOM 884 C C . LYS A 1 112 ? 8.324 10.761 -5.621 1.00 94.56 112 LYS A C 1
ATOM 886 O O . LYS A 1 112 ? 9.076 10.072 -6.304 1.00 94.56 112 LYS A O 1
ATOM 891 N N . GLU A 1 113 ? 8.763 11.582 -4.672 1.00 93.50 113 GLU A N 1
ATOM 892 C CA . GLU A 1 113 ? 10.178 11.746 -4.326 1.00 93.50 113 GLU A CA 1
ATOM 893 C C . GLU A 1 113 ? 10.799 10.427 -3.859 1.00 93.50 113 GLU A C 1
ATOM 895 O O . GLU A 1 113 ? 11.886 10.054 -4.305 1.00 93.50 113 GLU A O 1
ATOM 900 N N . THR A 1 114 ? 10.076 9.673 -3.029 1.00 91.44 114 THR A N 1
ATOM 901 C CA . THR A 1 114 ? 10.520 8.364 -2.542 1.00 91.44 114 THR A CA 1
ATOM 902 C C . THR A 1 114 ? 10.669 7.359 -3.681 1.00 91.44 114 THR A C 1
ATOM 904 O O . THR A 1 114 ? 11.702 6.699 -3.785 1.00 91.44 114 THR A O 1
ATOM 907 N N . ILE A 1 115 ? 9.680 7.250 -4.571 1.00 93.56 115 ILE A N 1
ATOM 908 C CA . ILE A 1 115 ? 9.751 6.356 -5.732 1.00 93.56 115 ILE A CA 1
ATOM 909 C C . ILE A 1 115 ? 10.858 6.798 -6.686 1.00 93.56 115 ILE A C 1
ATOM 911 O O . ILE A 1 115 ? 11.637 5.958 -7.134 1.00 93.56 115 ILE A O 1
ATOM 915 N N . GLN A 1 116 ? 11.004 8.098 -6.941 1.00 93.50 116 GLN A N 1
ATOM 916 C CA . GLN A 1 116 ? 12.071 8.629 -7.782 1.00 93.50 116 GLN A CA 1
ATOM 917 C C . GLN A 1 116 ? 13.455 8.299 -7.205 1.00 93.50 116 GLN A C 1
ATOM 919 O O . GLN A 1 116 ? 14.311 7.790 -7.934 1.00 93.50 116 GLN A O 1
ATOM 924 N N . TYR A 1 117 ? 13.664 8.511 -5.904 1.00 90.88 117 TYR A N 1
ATOM 925 C CA . TYR A 1 117 ? 14.902 8.157 -5.211 1.00 90.88 117 TYR A CA 1
ATOM 926 C C . TYR A 1 117 ? 15.181 6.652 -5.290 1.00 90.88 117 TYR A C 1
ATOM 928 O O . TYR A 1 117 ? 16.228 6.247 -5.795 1.00 90.88 117 TYR A O 1
ATOM 936 N N . LEU A 1 118 ? 14.232 5.804 -4.888 1.00 88.38 118 LEU A N 1
ATOM 937 C CA . LEU A 1 118 ? 14.395 4.347 -4.922 1.00 88.38 118 LEU A CA 1
ATOM 938 C C . LEU A 1 118 ? 14.594 3.819 -6.352 1.00 88.38 118 LEU A C 1
ATOM 940 O O . LEU A 1 118 ? 15.367 2.887 -6.571 1.00 88.38 118 LEU A O 1
ATOM 944 N N . SER A 1 119 ? 13.980 4.455 -7.356 1.00 89.06 119 SER A N 1
ATOM 945 C CA . SER A 1 119 ? 14.194 4.133 -8.771 1.00 89.06 119 SER A CA 1
ATOM 946 C C . SER A 1 119 ? 15.618 4.440 -9.250 1.00 89.06 119 SER A C 1
ATOM 948 O O . SER A 1 119 ? 16.016 3.959 -10.309 1.00 89.06 119 SER A O 1
ATOM 950 N N . SER A 1 120 ? 16.428 5.168 -8.478 1.00 86.81 120 SER A N 1
ATOM 951 C CA . SER A 1 120 ? 17.845 5.405 -8.777 1.00 86.81 120 SER A CA 1
ATOM 952 C C . SER A 1 120 ? 18.791 4.375 -8.145 1.00 86.81 120 SER A C 1
ATOM 954 O O . SER A 1 120 ? 19.897 4.196 -8.645 1.00 86.81 120 SER A O 1
ATOM 956 N N . LEU A 1 121 ? 18.339 3.641 -7.122 1.00 86.06 121 LEU A N 1
ATOM 957 C CA . LEU A 1 121 ? 19.151 2.684 -6.363 1.00 86.06 121 LEU A CA 1
ATOM 958 C C . LEU A 1 121 ? 19.215 1.294 -7.017 1.00 86.06 121 LEU A C 1
ATOM 960 O O . LEU A 1 121 ? 18.416 0.952 -7.898 1.00 86.06 121 LEU A O 1
ATOM 964 N N . SER A 1 122 ? 20.146 0.457 -6.571 1.00 82.38 122 SER A N 1
ATOM 965 C CA . SER A 1 122 ? 20.151 -0.979 -6.860 1.00 82.38 122 SER A CA 1
ATOM 966 C C . SER A 1 122 ? 19.053 -1.716 -6.082 1.00 82.38 122 SER A C 1
ATOM 968 O O . SER A 1 122 ? 18.521 -1.227 -5.089 1.00 82.38 122 SER A O 1
ATOM 970 N N . VAL A 1 123 ? 18.706 -2.929 -6.521 1.00 76.69 123 VAL A N 1
ATOM 971 C CA . VAL A 1 123 ? 17.683 -3.755 -5.853 1.00 76.69 123 VAL A CA 1
ATOM 972 C C . VAL A 1 123 ? 18.060 -4.059 -4.399 1.00 76.69 123 VAL A C 1
ATOM 974 O O . VAL A 1 123 ? 17.192 -4.008 -3.529 1.00 76.69 123 VAL A O 1
ATOM 977 N N . THR A 1 124 ? 19.339 -4.342 -4.137 1.00 76.19 124 THR A N 1
ATOM 978 C CA . THR A 1 124 ? 19.854 -4.639 -2.793 1.00 76.19 124 THR A CA 1
ATOM 979 C C . THR A 1 124 ? 19.668 -3.447 -1.862 1.00 76.19 124 THR A C 1
ATOM 981 O O . THR A 1 124 ? 19.073 -3.590 -0.802 1.00 76.19 124 THR A O 1
ATOM 984 N N . GLU A 1 125 ? 20.042 -2.245 -2.304 1.00 80.44 125 GLU A N 1
ATOM 985 C CA . GLU A 1 125 ? 19.885 -1.020 -1.509 1.00 80.44 125 GLU A CA 1
ATOM 986 C C . GLU A 1 125 ? 18.412 -0.699 -1.209 1.00 80.44 125 GLU A C 1
ATOM 988 O O . GLU A 1 125 ? 18.079 -0.232 -0.118 1.00 80.44 125 GLU A O 1
ATOM 993 N N . ILE A 1 126 ? 17.502 -0.979 -2.153 1.00 74.44 126 ILE A N 1
ATOM 994 C CA . ILE A 1 126 ? 16.060 -0.832 -1.908 1.00 74.44 126 ILE A CA 1
ATOM 995 C C . ILE A 1 126 ? 15.600 -1.832 -0.842 1.00 74.44 126 ILE A C 1
ATOM 997 O O . ILE A 1 126 ? 14.799 -1.461 0.015 1.00 74.44 126 ILE A O 1
ATOM 1001 N N . SER A 1 127 ? 16.101 -3.071 -0.882 1.00 70.81 127 SER A N 1
ATOM 1002 C CA . SER A 1 127 ? 15.802 -4.102 0.117 1.00 70.81 127 SER A CA 1
ATOM 1003 C C . SER A 1 127 ? 16.290 -3.710 1.507 1.00 70.81 127 SER A C 1
ATOM 1005 O O . SER A 1 127 ? 15.532 -3.798 2.464 1.00 70.81 127 SER A O 1
ATOM 1007 N N . ASP A 1 128 ? 17.511 -3.195 1.619 1.00 70.81 128 ASP A N 1
ATOM 1008 C CA . ASP A 1 128 ? 18.068 -2.770 2.904 1.00 70.81 128 ASP A CA 1
ATOM 1009 C C . ASP A 1 128 ? 17.276 -1.597 3.497 1.00 70.81 128 ASP A C 1
ATOM 1011 O O . ASP A 1 128 ? 17.052 -1.529 4.706 1.00 70.81 128 ASP A O 1
ATOM 1015 N N . ASN A 1 129 ? 16.795 -0.678 2.651 1.00 73.56 129 ASN A N 1
ATOM 1016 C CA . ASN A 1 129 ? 15.898 0.395 3.080 1.00 73.56 129 ASN A CA 1
ATOM 1017 C C . ASN A 1 129 ? 14.528 -0.133 3.546 1.00 73.56 129 ASN A C 1
ATOM 1019 O O . ASN A 1 129 ? 13.918 0.440 4.443 1.00 73.56 129 ASN A O 1
ATOM 1023 N N . GLU A 1 130 ? 14.024 -1.201 2.920 1.00 67.81 130 GLU A N 1
ATOM 1024 C CA . GLU A 1 130 ? 12.789 -1.894 3.309 1.00 67.81 130 GLU A CA 1
ATOM 1025 C C . GLU A 1 130 ? 12.949 -2.542 4.684 1.00 67.81 130 GLU A C 1
ATOM 1027 O O . GLU A 1 130 ? 12.242 -2.165 5.615 1.00 67.81 130 GLU A O 1
ATOM 1032 N N . HIS A 1 131 ? 13.946 -3.413 4.845 1.00 63.72 131 HIS A N 1
ATOM 1033 C CA . HIS A 1 131 ? 14.157 -4.171 6.078 1.00 63.72 131 HIS A CA 1
ATOM 1034 C C . HIS A 1 131 ? 14.437 -3.269 7.280 1.00 63.72 131 HIS A C 1
ATOM 1036 O O . HIS A 1 131 ? 13.865 -3.491 8.341 1.00 63.72 131 HIS A O 1
ATOM 1042 N N . LYS A 1 132 ? 15.215 -2.187 7.114 1.00 63.88 132 LYS A N 1
ATOM 1043 C CA . LYS A 1 132 ? 15.463 -1.212 8.195 1.00 63.88 132 LYS A CA 1
ATOM 1044 C C . LYS A 1 132 ? 14.188 -0.588 8.765 1.00 63.88 132 LYS A C 1
ATOM 1046 O O . LYS A 1 132 ? 14.161 -0.255 9.944 1.00 63.88 132 LYS A O 1
ATOM 1051 N N . LYS A 1 133 ? 13.142 -0.404 7.953 1.00 63.00 133 LYS A N 1
ATOM 1052 C CA . LYS A 1 133 ? 11.861 0.155 8.421 1.00 63.00 133 LYS A CA 1
ATOM 1053 C C . LYS A 1 133 ? 10.997 -0.878 9.144 1.00 63.00 133 LYS A C 1
ATOM 1055 O O . LYS A 1 133 ? 10.135 -0.497 9.927 1.00 63.00 133 LYS A O 1
ATOM 1060 N N . LEU A 1 134 ? 11.228 -2.157 8.871 1.00 56.69 134 LEU A N 1
ATOM 1061 C CA . LEU A 1 134 ? 10.378 -3.269 9.287 1.00 56.69 134 LEU A CA 1
ATOM 1062 C C . LEU A 1 134 ? 10.899 -4.019 10.505 1.00 56.69 134 LEU A C 1
ATOM 1064 O O . LEU A 1 134 ? 10.229 -4.952 10.929 1.00 56.69 134 LEU A O 1
ATOM 1068 N N . LEU A 1 135 ? 12.056 -3.615 11.047 1.00 51.12 135 LEU A N 1
ATOM 1069 C CA . LEU A 1 135 ? 12.760 -4.256 12.160 1.00 51.12 135 LEU A CA 1
ATOM 1070 C C . LEU A 1 135 ? 11.833 -4.529 13.358 1.00 51.12 135 LEU A C 1
ATOM 1072 O O . LEU A 1 135 ? 11.721 -3.740 14.295 1.00 51.12 135 LEU A O 1
ATOM 1076 N N . VAL A 1 136 ? 11.192 -5.690 13.338 1.00 50.94 136 VAL A N 1
ATOM 1077 C CA . VAL A 1 136 ? 11.069 -6.539 14.510 1.00 50.94 136 VAL A CA 1
ATOM 1078 C C . VAL A 1 136 ? 12.203 -7.534 14.336 1.00 50.94 136 VAL A C 1
ATOM 1080 O O . VAL A 1 136 ? 12.243 -8.231 13.324 1.00 50.94 136 VAL A O 1
ATOM 1083 N N . ASP A 1 137 ? 13.169 -7.516 15.253 1.00 52.78 137 ASP A N 1
ATOM 1084 C CA . ASP A 1 137 ? 14.236 -8.514 15.248 1.00 52.78 137 ASP A CA 1
ATOM 1085 C C . ASP A 1 137 ? 13.581 -9.894 15.287 1.00 52.78 137 ASP A C 1
ATOM 1087 O O . ASP A 1 137 ? 12.800 -10.192 16.195 1.00 52.78 137 ASP A O 1
ATOM 1091 N N . ILE A 1 138 ? 13.874 -10.689 14.261 1.00 50.03 138 ILE A N 1
ATOM 1092 C CA . ILE A 1 138 ? 13.303 -12.016 14.011 1.00 50.03 138 ILE A CA 1
ATOM 1093 C C . ILE A 1 138 ? 13.516 -12.936 15.223 1.00 50.03 138 ILE A C 1
ATOM 1095 O O . ILE A 1 138 ? 12.680 -13.783 15.526 1.00 50.03 138 ILE A O 1
ATOM 1099 N N . ASP A 1 139 ? 14.591 -12.679 15.967 1.00 51.41 139 ASP A N 1
ATOM 1100 C CA . ASP A 1 139 ? 15.050 -13.480 17.096 1.00 51.41 139 ASP A CA 1
ATOM 1101 C C . ASP A 1 139 ? 14.456 -13.055 18.453 1.00 51.41 139 ASP A C 1
ATOM 1103 O O . ASP A 1 139 ? 14.783 -13.647 19.480 1.00 51.41 139 ASP A O 1
ATOM 1107 N N . ASP A 1 140 ? 13.581 -12.040 18.504 1.00 63.22 140 ASP A N 1
ATOM 1108 C CA . ASP A 1 140 ? 13.060 -11.506 19.768 1.00 63.22 140 ASP A CA 1
ATOM 1109 C C . ASP A 1 140 ? 11.540 -11.678 19.902 1.00 63.22 140 ASP A C 1
ATOM 1111 O O . ASP A 1 140 ? 10.739 -10.737 19.861 1.00 63.22 140 ASP A O 1
ATOM 1115 N N . ARG A 1 141 ? 11.133 -12.938 20.100 1.00 66.06 141 ARG A N 1
ATOM 1116 C CA . ARG A 1 141 ? 9.750 -13.334 20.419 1.00 66.06 141 ARG A CA 1
ATOM 1117 C C . ARG A 1 141 ? 9.153 -12.506 21.560 1.00 66.06 141 ARG A C 1
ATOM 1119 O O . ARG A 1 141 ? 7.962 -12.191 21.530 1.00 66.06 141 ARG A O 1
ATOM 1126 N N . PHE A 1 142 ? 9.962 -12.156 22.559 1.00 70.50 142 PHE A N 1
ATOM 1127 C CA . PHE A 1 142 ? 9.520 -11.340 23.684 1.00 70.50 142 PHE A CA 1
ATOM 1128 C C . PHE A 1 142 ? 9.120 -9.936 23.216 1.00 70.50 142 PHE A C 1
ATOM 1130 O O . PHE A 1 142 ? 8.015 -9.489 23.530 1.00 70.50 142 PHE A O 1
ATOM 1137 N N . LYS A 1 143 ? 9.940 -9.280 22.383 1.00 73.69 143 LYS A N 1
ATOM 1138 C CA . LYS A 1 143 ? 9.578 -7.999 21.750 1.00 73.69 143 LYS A CA 1
ATOM 1139 C C . LYS A 1 143 ? 8.322 -8.103 20.887 1.00 73.69 143 LYS A C 1
ATOM 1141 O O . LYS A 1 143 ? 7.500 -7.189 20.928 1.00 73.69 143 LYS A O 1
ATOM 1146 N N . LEU A 1 144 ? 8.136 -9.186 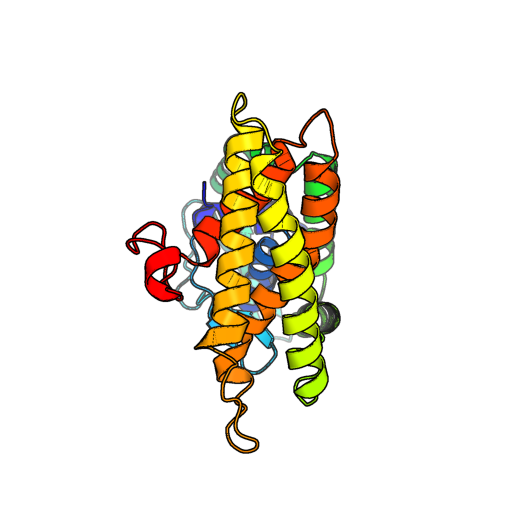20.125 1.00 74.81 144 LEU A N 1
ATOM 1147 C CA . LEU A 1 144 ? 6.905 -9.376 19.345 1.00 74.81 144 LEU A CA 1
ATOM 1148 C C . LEU A 1 144 ? 5.679 -9.448 20.263 1.00 74.81 144 LEU A C 1
ATOM 1150 O O . LEU A 1 144 ? 4.702 -8.728 20.052 1.00 74.81 144 LEU A O 1
ATOM 1154 N N . GLN A 1 145 ? 5.727 -10.311 21.279 1.00 76.88 145 GLN A N 1
ATOM 1155 C CA . GLN A 1 145 ? 4.624 -10.493 22.217 1.00 76.88 145 GLN A CA 1
ATOM 1156 C C . GLN A 1 145 ? 4.319 -9.193 22.969 1.00 76.88 145 GLN A C 1
ATOM 1158 O O . GLN A 1 145 ? 3.151 -8.834 23.132 1.00 76.88 145 GLN A O 1
ATOM 1163 N N . GLN A 1 146 ? 5.357 -8.461 23.376 1.00 81.56 146 GLN A N 1
ATOM 1164 C CA . GLN A 1 146 ? 5.228 -7.137 23.971 1.00 81.56 146 GLN A CA 1
ATOM 1165 C C . GLN A 1 146 ? 4.517 -6.171 23.014 1.00 81.56 146 GLN A C 1
ATOM 1167 O O . GLN A 1 146 ? 3.489 -5.613 23.385 1.00 81.56 146 GLN A O 1
ATOM 1172 N N . LYS A 1 147 ? 4.977 -6.052 21.763 1.00 83.62 147 LYS A N 1
ATOM 1173 C CA . LYS A 1 147 ? 4.388 -5.158 20.753 1.00 83.62 147 LYS A CA 1
ATOM 1174 C C . LYS A 1 147 ? 2.926 -5.490 20.442 1.00 83.62 147 LYS A C 1
ATOM 1176 O O . LYS A 1 147 ? 2.105 -4.590 20.279 1.00 83.62 147 LYS A O 1
ATOM 1181 N N . ILE A 1 148 ? 2.578 -6.775 20.361 1.00 85.44 148 ILE A N 1
ATOM 1182 C CA . ILE A 1 148 ? 1.185 -7.213 20.175 1.00 85.44 148 ILE A CA 1
ATOM 1183 C C . ILE A 1 148 ? 0.331 -6.791 21.370 1.00 85.44 148 ILE A C 1
ATOM 1185 O O . ILE A 1 148 ? -0.772 -6.283 21.179 1.00 85.44 148 ILE A O 1
ATOM 1189 N N . ASN A 1 149 ? 0.827 -6.996 22.591 1.00 87.06 149 ASN A N 1
ATOM 1190 C CA . ASN A 1 149 ? 0.099 -6.638 23.803 1.00 87.06 149 ASN A CA 1
ATOM 1191 C C . ASN A 1 149 ? -0.075 -5.123 23.946 1.00 87.06 149 ASN A C 1
ATOM 1193 O O . ASN A 1 149 ? -1.178 -4.687 24.265 1.00 87.06 149 ASN A O 1
ATOM 1197 N N . GLU A 1 150 ? 0.965 -4.336 23.667 1.00 89.94 150 GLU A N 1
ATOM 1198 C CA . GLU A 1 150 ? 0.914 -2.869 23.655 1.00 89.94 150 GLU A CA 1
ATOM 1199 C C . GLU A 1 150 ? -0.150 -2.376 22.667 1.00 89.94 150 GLU A C 1
ATOM 1201 O O . GLU A 1 150 ? -1.122 -1.738 23.074 1.00 89.94 150 GLU A O 1
ATOM 1206 N N . ASN A 1 151 ? -0.056 -2.787 21.398 1.00 90.75 151 ASN A N 1
ATOM 1207 C CA . ASN A 1 151 ? -1.035 -2.415 20.374 1.00 90.75 151 ASN A CA 1
ATOM 1208 C C . ASN A 1 151 ? -2.457 -2.883 20.727 1.00 90.75 151 ASN A C 1
ATOM 1210 O O . ASN A 1 151 ? -3.430 -2.192 20.428 1.00 90.75 151 ASN A O 1
ATOM 1214 N N . PHE A 1 152 ? -2.602 -4.064 21.340 1.00 92.25 152 PHE A N 1
ATOM 1215 C CA . PHE A 1 152 ? -3.901 -4.586 21.761 1.00 92.25 152 PHE A CA 1
ATOM 1216 C C . PHE A 1 152 ? -4.533 -3.729 22.858 1.00 92.25 152 PHE A C 1
ATOM 1218 O O . PHE A 1 152 ? -5.732 -3.463 22.789 1.00 92.25 152 PHE A O 1
ATOM 1225 N N . VAL A 1 153 ? -3.757 -3.305 23.859 1.00 93.69 153 VAL A N 1
ATOM 1226 C CA . VAL A 1 153 ? -4.247 -2.422 24.927 1.00 93.69 153 VAL A CA 1
ATOM 1227 C C . VAL A 1 153 ? -4.689 -1.088 24.333 1.00 93.69 153 VAL A C 1
ATOM 1229 O O . VAL A 1 153 ? -5.834 -0.691 24.533 1.00 93.69 153 VAL A O 1
ATOM 1232 N N . GLU A 1 154 ? -3.846 -0.458 23.513 1.00 93.75 154 GLU A N 1
ATOM 1233 C CA . GLU A 1 154 ? -4.172 0.831 22.895 1.00 93.75 154 GLU A CA 1
ATOM 1234 C C . GLU A 1 154 ? -5.425 0.752 22.008 1.00 93.75 154 GLU A C 1
ATOM 1236 O O . GLU A 1 154 ? -6.303 1.616 22.065 1.00 93.75 154 GLU A O 1
ATOM 1241 N N . LEU A 1 155 ? -5.562 -0.313 21.211 1.00 93.56 155 LEU A N 1
ATOM 1242 C CA . LEU A 1 155 ? -6.747 -0.518 20.378 1.00 93.56 155 LEU A CA 1
ATOM 1243 C C . LEU A 1 155 ? -7.985 -0.909 21.181 1.00 93.56 155 LEU A C 1
ATOM 1245 O O . LEU A 1 155 ? -9.090 -0.545 20.786 1.00 93.56 155 LEU A O 1
ATOM 1249 N N . SER A 1 156 ? -7.830 -1.623 22.296 1.00 93.69 156 SER A N 1
ATOM 1250 C CA . SER A 1 156 ? -8.928 -1.902 23.222 1.00 93.69 156 SER A CA 1
ATOM 1251 C C . SER A 1 156 ? -9.469 -0.602 23.819 1.00 93.69 156 SER A C 1
ATOM 1253 O O . SER A 1 156 ? -10.683 -0.394 23.828 1.00 93.69 156 SER A O 1
ATOM 1255 N N . ASP A 1 157 ? -8.588 0.305 24.241 1.00 92.94 157 ASP A N 1
ATOM 1256 C CA . ASP A 1 157 ? -8.972 1.612 24.778 1.00 92.94 157 ASP A CA 1
ATOM 1257 C C . ASP A 1 157 ? -9.654 2.486 23.715 1.00 92.94 157 ASP A C 1
ATOM 1259 O O . ASP A 1 157 ? -10.675 3.125 23.988 1.00 92.94 157 ASP A O 1
ATOM 1263 N N . LEU A 1 158 ? -9.141 2.485 22.479 1.00 92.69 158 LEU A N 1
ATOM 1264 C CA . LEU A 1 158 ? -9.784 3.138 21.332 1.00 92.69 158 LEU A CA 1
ATOM 1265 C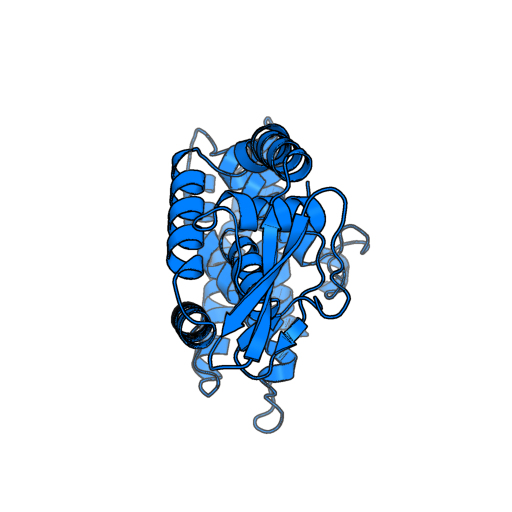 C . LEU A 1 158 ? -11.172 2.547 21.047 1.00 92.69 158 LEU A C 1
ATOM 1267 O O . LEU A 1 158 ? -12.142 3.285 20.857 1.00 92.69 158 LEU A O 1
ATOM 1271 N N . TYR A 1 159 ? -11.285 1.218 21.040 1.00 93.06 159 TYR A N 1
ATOM 1272 C CA . TYR A 1 159 ? -12.529 0.508 20.756 1.00 93.06 159 TYR A CA 1
ATOM 1273 C C . TYR A 1 159 ? -13.600 0.777 21.820 1.00 93.06 159 TYR A C 1
ATOM 1275 O O . TYR A 1 159 ? -14.760 1.005 21.483 1.00 93.06 159 TYR A O 1
ATOM 1283 N N . GLN A 1 160 ? -13.233 0.858 23.101 1.00 92.06 160 GLN A N 1
ATOM 1284 C CA . GLN A 1 160 ? -14.166 1.253 24.165 1.00 92.06 160 GLN A CA 1
ATOM 1285 C C . GLN A 1 160 ? -14.696 2.685 23.986 1.00 92.06 160 GLN A C 1
ATOM 1287 O O . GLN A 1 160 ? -15.836 2.988 24.344 1.00 92.06 160 GLN A O 1
ATOM 1292 N N . GLN A 1 161 ? -13.890 3.572 23.402 1.00 89.81 161 GLN A N 1
ATOM 1293 C CA . GLN A 1 161 ? -14.257 4.966 23.152 1.00 89.81 161 GLN A CA 1
ATOM 1294 C C . GLN A 1 161 ? -15.047 5.172 21.859 1.00 89.81 161 GLN A C 1
ATOM 1296 O O . GLN A 1 161 ? -15.565 6.264 21.632 1.00 89.81 161 GLN A O 1
ATOM 1301 N N . ILE A 1 162 ? -15.192 4.144 21.025 1.00 87.56 162 ILE A N 1
ATOM 1302 C CA . ILE A 1 162 ? -15.755 4.261 19.679 1.00 87.56 162 ILE A CA 1
ATOM 1303 C C . ILE A 1 162 ? -17.200 4.776 19.656 1.00 87.56 162 ILE A C 1
ATOM 1305 O O . ILE A 1 162 ? -17.606 5.469 18.728 1.00 87.56 162 ILE A O 1
ATOM 1309 N N . ASN A 1 163 ? -17.969 4.494 20.712 1.00 86.06 163 ASN A N 1
ATOM 1310 C CA . ASN A 1 163 ? -19.348 4.960 20.866 1.00 86.06 163 ASN A CA 1
ATOM 1311 C C . ASN A 1 163 ? -19.449 6.461 21.182 1.00 86.06 163 ASN A C 1
ATOM 1313 O O . ASN A 1 163 ? -20.544 7.012 21.160 1.00 86.06 163 ASN A O 1
ATOM 1317 N N . ARG A 1 164 ? -18.323 7.133 21.464 1.00 85.00 164 ARG A N 1
ATOM 1318 C CA . ARG A 1 164 ? -18.254 8.596 21.599 1.00 85.00 164 ARG A CA 1
ATOM 1319 C C . ARG A 1 164 ? -18.269 9.304 20.243 1.00 85.00 164 ARG A C 1
ATOM 1321 O O . ARG A 1 164 ? -18.512 10.507 20.200 1.00 85.00 164 ARG A O 1
ATOM 1328 N N . LEU A 1 165 ? -17.980 8.590 19.153 1.00 85.81 165 LEU A N 1
ATOM 1329 C CA . LEU A 1 165 ? -18.000 9.153 17.809 1.00 85.81 165 LEU A CA 1
ATOM 1330 C C . LEU A 1 165 ? -19.448 9.251 17.310 1.00 85.81 165 LEU A C 1
ATOM 1332 O O . LEU A 1 165 ? -20.136 8.228 17.268 1.00 85.81 165 LEU A O 1
ATOM 1336 N N . PRO A 1 166 ? -19.921 10.445 16.916 1.00 85.06 166 PRO A N 1
ATOM 1337 C CA . PRO A 1 166 ? -21.214 10.563 16.264 1.00 85.06 166 PRO A CA 1
ATOM 1338 C C . PRO A 1 166 ? -21.136 9.938 14.862 1.00 85.06 166 PRO A C 1
ATOM 1340 O O . PRO A 1 166 ? -20.092 9.964 14.225 1.00 85.06 166 PRO A O 1
ATOM 1343 N N . GLU A 1 167 ? -22.230 9.355 14.374 1.00 85.44 167 GLU A N 1
ATOM 1344 C CA . GLU A 1 167 ? -22.296 8.721 13.043 1.00 85.44 167 GLU A CA 1
ATOM 1345 C C . GLU A 1 167 ? -23.033 9.603 12.022 1.00 85.44 167 GLU A C 1
ATOM 1347 O O . GLU A 1 167 ? -23.739 9.117 11.140 1.00 85.44 167 GLU A O 1
ATOM 1352 N N . ASN A 1 168 ? -22.918 10.927 12.143 1.00 88.38 168 ASN A N 1
ATOM 1353 C CA . ASN A 1 168 ? -23.635 11.865 11.278 1.00 88.38 168 ASN A CA 1
ATOM 1354 C C . ASN A 1 168 ? -22.885 12.192 9.977 1.00 88.38 168 ASN A C 1
ATOM 1356 O O . ASN A 1 168 ? -23.500 12.716 9.046 1.00 88.38 168 ASN A O 1
ATOM 1360 N N . LYS A 1 169 ? -21.586 11.879 9.870 1.00 89.62 169 LYS A N 1
ATOM 1361 C CA . LYS A 1 169 ? -20.792 12.049 8.643 1.00 89.62 169 LYS A CA 1
ATOM 1362 C C . LYS A 1 169 ? -20.145 10.739 8.196 1.00 89.62 169 LYS A C 1
ATOM 1364 O O . LYS A 1 169 ? -19.706 9.918 8.996 1.00 89.62 169 LYS A O 1
ATOM 1369 N N . ILE A 1 170 ? -19.956 10.602 6.880 1.00 88.94 170 ILE A N 1
ATOM 1370 C CA . ILE A 1 170 ? -19.270 9.449 6.261 1.00 88.94 170 ILE A CA 1
ATOM 1371 C C . ILE A 1 170 ? -17.869 9.232 6.854 1.00 88.94 170 ILE A C 1
ATOM 1373 O O . ILE A 1 170 ? -17.448 8.092 7.035 1.00 88.94 170 ILE A O 1
ATOM 1377 N N . ALA A 1 171 ? -17.142 10.313 7.152 1.00 90.25 171 ALA A N 1
ATOM 1378 C CA . ALA A 1 171 ? -15.807 10.228 7.739 1.00 90.25 171 ALA A CA 1
ATOM 1379 C C . ALA A 1 171 ? -15.825 9.566 9.126 1.00 90.25 171 ALA A C 1
ATOM 1381 O O . ALA A 1 171 ? -14.962 8.746 9.416 1.00 90.25 171 ALA A O 1
ATOM 1382 N N . GLU A 1 172 ? -16.826 9.857 9.956 1.00 91.06 172 GLU A N 1
ATOM 1383 C CA . GLU A 1 172 ? -16.933 9.279 11.298 1.00 91.06 172 GLU A CA 1
ATOM 1384 C C . GLU A 1 172 ? -17.372 7.817 11.243 1.00 91.06 172 GLU A C 1
ATOM 1386 O O . GLU A 1 172 ? -16.786 6.983 11.928 1.00 91.06 172 GLU A O 1
ATOM 1391 N N . ILE A 1 173 ? -18.317 7.484 10.356 1.00 89.38 173 ILE A N 1
ATOM 1392 C CA . ILE A 1 173 ? -18.721 6.095 10.092 1.00 89.38 173 ILE A CA 1
ATOM 1393 C C . ILE A 1 173 ? -17.503 5.263 9.663 1.00 89.38 173 ILE A C 1
ATOM 1395 O O . ILE A 1 173 ? -17.284 4.162 10.166 1.00 89.38 173 ILE A O 1
ATOM 1399 N N . ARG A 1 174 ? -16.667 5.796 8.760 1.00 90.50 174 ARG A N 1
ATOM 1400 C CA . ARG A 1 174 ? -15.433 5.124 8.321 1.00 90.50 174 ARG A CA 1
ATOM 1401 C C . ARG A 1 174 ? -14.391 5.026 9.426 1.00 90.50 174 ARG A C 1
ATOM 1403 O O . ARG A 1 174 ? -13.758 3.983 9.533 1.00 90.50 174 ARG A O 1
ATOM 1410 N N . LEU A 1 175 ? -14.212 6.072 10.233 1.00 92.88 175 LEU A N 1
ATOM 1411 C CA . LEU A 1 175 ? -13.294 6.053 11.374 1.00 92.88 175 LEU A CA 1
ATOM 1412 C C . LEU A 1 175 ? -13.702 4.978 12.382 1.00 92.88 175 LEU A C 1
ATOM 1414 O O . LEU A 1 175 ? -12.860 4.200 12.820 1.00 92.88 175 LEU A O 1
ATOM 1418 N N . LYS A 1 176 ? -14.997 4.895 12.695 1.00 91.06 176 LYS A N 1
ATOM 1419 C CA . LYS A 1 176 ? -15.566 3.851 13.544 1.00 91.06 176 LYS A CA 1
ATOM 1420 C C . LYS A 1 176 ? -15.309 2.464 12.955 1.00 91.06 176 LYS A C 1
ATOM 1422 O O . LYS A 1 176 ? -14.692 1.629 13.603 1.00 91.06 176 LYS A O 1
ATOM 1427 N N . ALA A 1 177 ? -15.668 2.237 11.696 1.00 87.94 177 ALA A N 1
ATOM 1428 C CA . ALA A 1 177 ? -15.392 0.955 11.054 1.00 87.94 177 ALA A CA 1
ATOM 1429 C C . ALA A 1 177 ? -13.891 0.603 11.090 1.00 87.94 177 ALA A C 1
ATOM 1431 O O . ALA A 1 177 ? -13.530 -0.521 11.409 1.00 87.94 177 ALA A O 1
ATOM 1432 N N . LEU A 1 178 ? -13.008 1.564 10.815 1.00 90.44 178 LEU A N 1
ATOM 1433 C CA . LEU A 1 178 ? -11.556 1.379 10.830 1.00 90.44 178 LEU A CA 1
ATOM 1434 C C . LEU A 1 178 ? -11.011 1.003 12.217 1.00 90.44 178 LEU A C 1
ATOM 1436 O O . LEU A 1 178 ? -10.230 0.061 12.309 1.00 90.44 178 LEU A O 1
ATOM 1440 N N . ILE A 1 179 ? -11.436 1.687 13.285 1.00 91.75 179 ILE A N 1
ATOM 1441 C CA . ILE A 1 179 ? -11.057 1.337 14.667 1.00 91.75 179 ILE A CA 1
ATOM 1442 C C . ILE A 1 179 ? -11.511 -0.090 14.990 1.00 91.75 179 ILE A C 1
ATOM 1444 O O . ILE A 1 179 ? -10.737 -0.874 15.536 1.00 91.75 179 ILE A O 1
ATOM 1448 N N . GLU A 1 180 ? -12.746 -0.438 14.622 1.00 87.75 180 GLU A N 1
ATOM 1449 C CA . GLU A 1 180 ? -13.293 -1.780 14.817 1.00 87.75 180 GLU A CA 1
ATOM 1450 C C . GLU A 1 180 ? -12.475 -2.842 14.063 1.00 87.75 180 GLU A C 1
ATOM 1452 O O . GLU A 1 180 ? -12.086 -3.848 14.659 1.00 87.75 180 GLU A O 1
ATOM 1457 N N . TYR A 1 181 ? -12.135 -2.596 12.792 1.00 84.56 181 TYR A N 1
ATOM 1458 C CA . TYR A 1 181 ? -11.264 -3.476 12.009 1.00 84.56 181 TYR A CA 1
ATOM 1459 C C . TYR A 1 181 ? -9.901 -3.663 12.679 1.00 84.56 181 TYR A C 1
ATOM 1461 O O . TYR A 1 181 ? -9.487 -4.799 12.900 1.00 84.56 181 TYR A O 1
ATOM 1469 N N . CYS A 1 182 ? -9.212 -2.576 13.036 1.00 87.94 182 CYS A N 1
ATOM 1470 C CA . CYS A 1 182 ? -7.897 -2.655 13.671 1.00 87.94 182 CYS A CA 1
ATOM 1471 C C . CYS A 1 182 ? -7.948 -3.420 15.002 1.00 87.94 182 CYS A C 1
ATOM 1473 O O . CYS A 1 182 ? -7.092 -4.273 15.237 1.00 87.94 182 CYS A O 1
ATOM 1475 N N . TYR A 1 183 ? -8.962 -3.171 15.839 1.00 89.19 183 TYR A N 1
ATOM 1476 C CA . TYR A 1 183 ? -9.155 -3.857 17.120 1.00 89.19 183 TYR A CA 1
ATOM 1477 C C . TYR A 1 183 ? -9.306 -5.372 16.955 1.00 89.19 183 TYR A C 1
ATOM 1479 O O . TYR A 1 183 ? -8.614 -6.157 17.603 1.00 89.19 183 TYR A O 1
ATOM 1487 N N . TYR A 1 184 ? -10.197 -5.808 16.073 1.00 82.88 184 TYR A N 1
ATOM 1488 C CA . TYR A 1 184 ? -10.417 -7.235 15.874 1.00 82.88 184 TYR A CA 1
ATOM 1489 C C . TYR A 1 184 ? -9.240 -7.911 15.166 1.00 82.88 184 TYR A C 1
ATOM 1491 O O . TYR A 1 184 ? -8.923 -9.052 15.490 1.00 82.88 184 TYR A O 1
ATOM 1499 N N . LEU A 1 185 ? -8.537 -7.211 14.271 1.00 80.44 185 LEU A N 1
ATOM 1500 C CA . LEU A 1 185 ? -7.306 -7.726 13.672 1.00 80.44 185 LEU A CA 1
ATOM 1501 C C . LEU A 1 185 ? -6.229 -7.972 14.735 1.00 80.44 185 LEU A C 1
ATOM 1503 O O . LEU A 1 185 ? -5.694 -9.077 14.808 1.00 80.44 185 LEU A O 1
ATOM 1507 N N . ILE A 1 186 ? -5.942 -6.994 15.604 1.00 85.25 186 ILE A N 1
ATOM 1508 C CA . ILE A 1 186 ? -4.939 -7.191 16.661 1.00 85.25 186 ILE A CA 1
ATOM 1509 C C . ILE A 1 186 ? -5.383 -8.259 17.666 1.00 85.25 186 ILE A C 1
ATOM 1511 O O . ILE A 1 186 ? -4.563 -9.050 18.131 1.00 85.25 186 ILE A O 1
ATOM 1515 N N . LYS A 1 187 ? -6.690 -8.336 17.953 1.00 85.88 187 LYS A N 1
ATOM 1516 C CA . LYS A 1 187 ? -7.271 -9.374 18.804 1.00 85.88 187 LYS A CA 1
ATOM 1517 C C . LYS A 1 187 ? -7.077 -10.760 18.195 1.00 85.88 187 LYS A C 1
ATOM 1519 O O . LYS A 1 187 ? -6.641 -11.656 18.903 1.00 85.88 187 LYS A O 1
ATOM 1524 N N . TYR A 1 188 ? -7.308 -10.936 16.896 1.00 79.00 188 TYR A N 1
ATOM 1525 C CA . TYR A 1 188 ? -7.034 -12.194 16.201 1.00 79.00 188 TYR A CA 1
ATOM 1526 C C . TYR A 1 188 ? -5.550 -12.570 16.220 1.00 79.00 188 TYR A C 1
ATOM 1528 O O . TYR A 1 188 ? -5.215 -13.721 16.505 1.00 79.00 188 TYR A O 1
ATOM 1536 N N . LEU A 1 189 ? -4.656 -11.614 15.941 1.00 78.12 189 LEU A N 1
ATOM 1537 C CA . LEU A 1 189 ? -3.217 -11.869 15.999 1.00 78.12 189 LEU A CA 1
ATOM 1538 C C . LEU A 1 189 ? -2.837 -12.385 17.392 1.00 78.12 189 LEU A C 1
ATOM 1540 O O . LEU A 1 189 ? -2.245 -13.454 17.517 1.00 78.12 189 LEU A O 1
ATOM 1544 N N . LYS A 1 190 ? -3.276 -11.687 18.440 1.00 81.62 190 LYS A N 1
ATOM 1545 C CA . LYS A 1 190 ? -3.026 -12.059 19.835 1.00 81.62 190 LYS A CA 1
ATOM 1546 C C . LYS A 1 190 ? -3.662 -13.397 20.237 1.00 81.62 190 LYS A C 1
ATOM 1548 O O . LYS A 1 190 ? -3.004 -14.206 20.879 1.00 81.62 190 LYS A O 1
ATOM 1553 N N . GLU A 1 191 ? -4.933 -13.611 19.898 1.00 80.94 191 GLU A N 1
ATOM 1554 C CA . GLU A 1 191 ? -5.778 -14.693 20.431 1.00 80.94 191 GLU A CA 1
ATOM 1555 C C . GLU A 1 191 ? -5.933 -15.907 19.501 1.00 80.94 191 GLU A C 1
ATOM 1557 O O . GLU A 1 191 ? -6.590 -16.879 19.861 1.00 80.94 191 GLU A O 1
ATOM 1562 N N . LYS A 1 192 ? -5.374 -15.894 18.293 1.00 75.12 192 LYS A N 1
ATOM 1563 C CA . LYS A 1 192 ? -5.448 -17.050 17.384 1.00 75.12 192 LYS A CA 1
ATOM 1564 C C . LYS A 1 192 ? -4.105 -17.364 16.752 1.00 75.12 192 LYS A C 1
ATOM 1566 O O . LYS A 1 192 ? -3.712 -18.523 16.747 1.00 75.12 192 LYS A O 1
ATOM 1571 N N . ARG A 1 193 ? -3.397 -16.354 16.234 1.00 71.06 193 ARG A N 1
ATOM 1572 C CA . ARG A 1 193 ? -2.121 -16.576 15.530 1.00 71.06 193 ARG A CA 1
ATOM 1573 C C . ARG A 1 193 ? -0.942 -16.757 16.476 1.00 71.06 193 ARG A C 1
ATOM 1575 O O . ARG A 1 193 ? -0.137 -17.648 16.253 1.00 71.06 193 ARG A O 1
ATOM 1582 N N . PHE A 1 194 ? -0.870 -15.969 17.546 1.00 70.75 194 PHE A N 1
ATOM 1583 C CA . PHE A 1 194 ? 0.292 -15.940 18.438 1.00 70.75 194 PHE A CA 1
ATOM 1584 C C . PHE A 1 194 ? 0.050 -16.556 19.832 1.00 70.75 194 PHE A C 1
ATOM 1586 O O . PHE A 1 194 ? 0.927 -16.458 20.688 1.00 70.75 194 PHE A O 1
ATOM 1593 N N . ILE A 1 195 ? -1.096 -17.217 20.084 1.00 63.38 195 ILE A N 1
ATOM 1594 C CA . ILE A 1 195 ? -1.407 -17.830 21.400 1.00 63.38 195 ILE A CA 1
ATOM 1595 C C . ILE A 1 195 ? -0.383 -18.901 21.804 1.00 63.38 195 ILE A C 1
ATOM 1597 O O . ILE A 1 195 ? -0.035 -19.009 22.980 1.00 63.38 195 ILE A O 1
ATOM 1601 N N . HIS A 1 196 ? 0.080 -19.703 20.846 1.00 56.53 196 HIS A N 1
ATOM 1602 C CA . HIS A 1 196 ? 0.954 -20.851 21.084 1.00 56.53 196 HIS A CA 1
ATOM 1603 C C . HIS A 1 196 ? 2.203 -20.768 20.216 1.00 56.53 196 HIS A C 1
ATOM 1605 O O . HIS A 1 196 ? 2.515 -21.705 19.494 1.00 56.53 196 HIS A O 1
ATOM 1611 N N . LEU A 1 197 ? 2.929 -19.651 20.276 1.00 58.41 197 LEU A N 1
ATOM 1612 C CA . LEU A 1 197 ? 4.313 -19.667 19.808 1.00 58.41 197 LEU A CA 1
ATOM 1613 C C . LEU A 1 197 ? 5.056 -20.711 20.667 1.00 58.41 197 LEU A C 1
ATOM 1615 O O . LEU A 1 197 ? 5.360 -20.444 21.827 1.00 58.41 197 LEU A O 1
ATOM 1619 N N . SER A 1 198 ? 5.242 -21.940 20.192 1.00 53.28 198 SER A N 1
ATOM 1620 C CA . SER A 1 198 ? 6.109 -22.907 20.869 1.00 53.28 198 SER A CA 1
ATOM 1621 C C . SER A 1 198 ? 7.562 -22.428 20.711 1.00 53.28 198 SER A C 1
ATOM 1623 O O . SER A 1 198 ? 7.873 -21.670 19.792 1.00 53.28 198 SER A O 1
ATOM 1625 N N . GLU A 1 199 ? 8.458 -22.778 21.641 1.00 49.84 199 GLU A N 1
ATOM 1626 C CA . GLU A 1 199 ? 9.877 -22.371 21.555 1.00 49.84 199 GLU A CA 1
ATOM 1627 C C . GLU A 1 199 ? 10.595 -22.959 20.327 1.00 49.84 199 GLU A C 1
ATOM 1629 O O . GLU A 1 199 ? 11.639 -22.448 19.934 1.00 49.84 199 GLU A O 1
ATOM 1634 N N . GLU A 1 200 ? 10.017 -23.987 19.700 1.00 50.94 200 GLU A N 1
ATOM 1635 C CA . GLU A 1 200 ? 10.635 -24.770 18.627 1.00 50.94 200 GLU A CA 1
ATOM 1636 C C . GLU A 1 200 ? 10.028 -24.514 17.228 1.00 50.94 200 GLU A C 1
ATOM 1638 O O . GLU A 1 200 ? 10.639 -24.906 16.238 1.00 50.94 200 GLU A O 1
ATOM 1643 N N . GLU A 1 201 ? 8.877 -23.832 17.100 1.00 51.78 201 GLU A N 1
ATOM 1644 C CA . GLU A 1 201 ? 8.157 -23.670 15.811 1.00 51.78 201 GLU A CA 1
ATOM 1645 C C . GLU A 1 201 ? 8.001 -22.215 15.344 1.00 51.78 201 GLU A C 1
ATOM 1647 O O . GLU A 1 201 ? 7.094 -21.901 14.568 1.00 51.78 201 GLU A O 1
ATOM 1652 N N . TYR A 1 202 ? 8.839 -21.287 15.808 1.00 53.34 202 TYR A N 1
ATOM 1653 C CA . TYR A 1 202 ? 8.736 -19.918 15.309 1.00 53.34 202 TYR A CA 1
ATOM 1654 C C . TYR A 1 202 ? 9.347 -19.785 13.901 1.00 53.34 202 TYR A C 1
ATOM 1656 O O . TYR A 1 202 ? 10.530 -19.491 13.740 1.00 53.34 202 TYR A O 1
ATOM 1664 N N . ASP A 1 203 ? 8.519 -20.014 12.877 1.00 58.81 203 ASP A N 1
ATOM 1665 C CA . ASP A 1 203 ? 8.860 -19.815 11.467 1.00 58.81 203 ASP A CA 1
ATOM 1666 C C . ASP A 1 203 ? 8.531 -18.375 11.038 1.00 58.81 203 ASP A C 1
ATOM 1668 O O . ASP A 1 203 ? 7.392 -18.024 10.710 1.00 58.81 203 ASP A O 1
ATOM 1672 N N . PHE A 1 204 ? 9.549 -17.516 11.064 1.00 58.75 204 PHE A N 1
ATOM 1673 C CA . PHE A 1 204 ? 9.438 -16.134 10.606 1.00 58.75 204 PHE A CA 1
ATOM 1674 C C . PHE A 1 204 ? 8.954 -16.030 9.160 1.00 58.75 204 PHE A C 1
ATOM 1676 O O . PHE A 1 204 ? 8.102 -15.187 8.873 1.00 58.75 204 PHE A O 1
ATOM 1683 N N . ASP A 1 205 ? 9.436 -16.901 8.271 1.00 57.00 205 ASP A N 1
ATOM 1684 C CA . ASP A 1 205 ? 9.066 -16.875 6.857 1.00 57.00 205 ASP A CA 1
ATOM 1685 C C . ASP A 1 205 ? 7.566 -17.176 6.689 1.00 57.00 205 ASP A C 1
ATOM 1687 O O . ASP A 1 205 ? 6.894 -16.540 5.872 1.00 57.00 205 ASP A O 1
ATOM 1691 N N . ALA A 1 206 ? 7.007 -18.066 7.518 1.00 60.81 206 ALA A N 1
ATOM 1692 C CA . ALA A 1 206 ? 5.578 -18.388 7.524 1.00 60.81 206 ALA A CA 1
ATOM 1693 C C . ALA A 1 206 ? 4.681 -17.271 8.101 1.00 60.81 206 ALA A C 1
ATOM 1695 O O . ALA A 1 206 ? 3.503 -17.186 7.745 1.00 60.81 206 ALA A O 1
ATOM 1696 N N . HIS A 1 207 ? 5.217 -16.407 8.971 1.00 62.69 207 HIS A N 1
ATOM 1697 C CA . HIS A 1 207 ? 4.450 -15.386 9.702 1.00 62.69 207 HIS A CA 1
ATOM 1698 C C . HIS A 1 207 ? 4.759 -13.944 9.298 1.00 62.69 207 HIS A C 1
ATOM 1700 O O . HIS A 1 207 ? 4.167 -13.005 9.825 1.00 62.69 207 HIS A O 1
ATOM 1706 N N . MET A 1 208 ? 5.650 -13.728 8.338 1.00 62.12 208 MET A N 1
ATOM 1707 C CA . MET A 1 208 ? 6.138 -12.402 7.967 1.00 62.12 208 MET A CA 1
ATOM 1708 C C . MET A 1 208 ? 5.030 -11.429 7.534 1.00 62.12 208 MET A C 1
ATOM 1710 O O . MET A 1 208 ? 5.112 -10.228 7.791 1.00 62.12 208 MET A O 1
ATOM 1714 N N . PHE A 1 209 ? 3.953 -11.937 6.932 1.00 63.59 209 PHE A N 1
ATOM 1715 C CA . PHE A 1 209 ? 2.781 -11.131 6.588 1.00 63.59 209 PHE A CA 1
ATOM 1716 C C . PHE A 1 209 ? 2.121 -10.556 7.852 1.00 63.59 209 PHE A C 1
ATOM 1718 O O . PHE A 1 209 ? 1.903 -9.346 7.925 1.00 63.59 209 PHE A O 1
ATOM 1725 N N . ASP A 1 210 ? 1.948 -11.369 8.904 1.00 68.88 210 ASP A N 1
ATOM 1726 C CA . ASP A 1 210 ? 1.403 -10.942 10.204 1.00 68.88 210 ASP A CA 1
ATOM 1727 C C . ASP A 1 210 ? 2.215 -9.775 10.803 1.00 68.88 210 ASP A C 1
ATOM 1729 O O . ASP A 1 210 ? 1.649 -8.844 11.382 1.00 68.88 210 ASP A O 1
ATOM 1733 N N . TYR A 1 211 ? 3.539 -9.771 10.612 1.00 70.31 211 TYR A N 1
ATOM 1734 C CA . TYR A 1 211 ? 4.435 -8.707 11.079 1.00 70.31 211 TYR A CA 1
ATOM 1735 C C . TYR A 1 211 ? 4.224 -7.389 10.346 1.00 70.31 211 TYR A C 1
ATOM 1737 O O . TYR A 1 211 ? 4.194 -6.326 10.972 1.00 70.31 211 TYR A O 1
ATOM 1745 N N . TYR A 1 212 ? 4.055 -7.444 9.028 1.00 69.44 212 TYR A N 1
ATOM 1746 C CA . TYR A 1 212 ? 3.739 -6.265 8.232 1.00 69.44 212 TYR A CA 1
ATOM 1747 C C . TYR A 1 212 ? 2.397 -5.660 8.634 1.00 69.44 212 TYR A C 1
ATOM 1749 O O . TYR A 1 212 ? 2.290 -4.440 8.780 1.00 69.44 212 TYR A O 1
ATOM 1757 N N . PHE A 1 213 ? 1.384 -6.491 8.890 1.00 73.06 213 PHE A N 1
ATOM 1758 C CA . PHE A 1 213 ? 0.113 -5.995 9.415 1.00 73.06 213 PHE A CA 1
ATOM 1759 C C . PHE A 1 213 ? 0.264 -5.400 10.805 1.00 73.06 213 PHE A C 1
ATOM 1761 O O . PHE A 1 213 ? -0.237 -4.302 11.036 1.00 73.06 213 PHE A O 1
ATOM 1768 N N . LEU A 1 214 ? 0.990 -6.056 11.712 1.00 76.81 214 LEU A N 1
ATOM 1769 C CA . LEU A 1 214 ? 1.262 -5.517 13.042 1.00 76.81 214 LEU A CA 1
ATOM 1770 C C . LEU A 1 214 ? 1.988 -4.166 12.969 1.00 76.81 214 LEU A C 1
ATOM 1772 O O . LEU A 1 214 ? 1.664 -3.250 13.724 1.00 76.81 214 LEU A O 1
ATOM 1776 N N . TYR A 1 215 ? 2.945 -4.018 12.050 1.00 77.69 215 TYR A N 1
ATOM 1777 C CA . TYR A 1 215 ? 3.624 -2.752 11.792 1.00 77.69 215 TYR A CA 1
ATOM 1778 C C . TYR A 1 215 ? 2.639 -1.681 11.311 1.00 77.69 215 TYR A C 1
ATOM 1780 O O . TYR A 1 215 ? 2.552 -0.615 11.917 1.00 77.69 215 TYR A O 1
ATOM 1788 N N . ASN A 1 216 ? 1.839 -1.980 10.290 1.00 78.62 216 ASN A N 1
ATOM 1789 C CA . ASN A 1 216 ? 0.838 -1.060 9.752 1.00 78.62 216 ASN A CA 1
ATOM 1790 C C . ASN A 1 216 ? -0.193 -0.637 10.807 1.00 78.62 216 ASN A C 1
ATOM 1792 O O . ASN A 1 216 ? -0.549 0.538 10.890 1.00 78.62 216 ASN A O 1
ATOM 1796 N N . VAL A 1 217 ? -0.635 -1.575 11.649 1.00 83.06 217 VAL A N 1
ATOM 1797 C CA . VAL A 1 217 ? -1.514 -1.296 12.789 1.00 83.06 217 VAL A CA 1
ATOM 1798 C C . VAL A 1 217 ? -0.806 -0.399 13.811 1.00 83.06 217 VAL A C 1
ATOM 1800 O O . VAL A 1 217 ? -1.370 0.605 14.230 1.00 83.06 217 VAL A O 1
ATOM 1803 N N . SER A 1 218 ? 0.451 -0.677 14.165 1.00 84.44 218 SER A N 1
ATOM 1804 C CA . SER A 1 218 ? 1.196 0.190 15.093 1.00 84.44 218 SER A CA 1
ATOM 1805 C C . SER A 1 218 ? 1.358 1.624 14.572 1.00 84.44 218 SER A C 1
ATOM 1807 O O . SER A 1 218 ? 1.261 2.579 15.335 1.00 84.44 218 SER A O 1
ATOM 1809 N N . GLN A 1 219 ? 1.538 1.797 13.258 1.00 84.44 219 GLN A N 1
ATOM 1810 C CA . GLN A 1 219 ? 1.673 3.116 12.636 1.00 84.44 219 GLN A CA 1
ATOM 1811 C C . GLN A 1 219 ? 0.361 3.910 12.628 1.00 84.44 219 GLN A C 1
ATOM 1813 O O . GLN A 1 219 ? 0.394 5.139 12.675 1.00 84.44 219 GLN A O 1
ATOM 1818 N N . ILE A 1 220 ? -0.797 3.240 12.575 1.00 89.31 220 ILE A N 1
ATOM 1819 C CA . ILE A 1 220 ? -2.083 3.942 12.517 1.00 89.31 220 ILE A CA 1
ATOM 1820 C C . ILE A 1 220 ? -2.608 4.357 13.898 1.00 89.31 220 ILE A C 1
ATOM 1822 O O . ILE A 1 220 ? -3.343 5.338 13.993 1.00 89.31 220 ILE A O 1
ATOM 1826 N N . ILE A 1 221 ? -2.239 3.666 14.981 1.00 91.25 221 ILE A N 1
ATOM 1827 C CA . ILE A 1 221 ? -2.791 3.946 16.319 1.00 91.25 221 ILE A CA 1
ATOM 1828 C C . ILE A 1 221 ? -2.655 5.427 16.737 1.00 91.25 221 ILE A C 1
ATOM 1830 O O . ILE A 1 221 ? -3.667 6.008 17.146 1.00 91.25 221 ILE A O 1
ATOM 1834 N N . PRO A 1 222 ? -1.496 6.104 16.575 1.00 92.06 222 PRO A N 1
ATOM 1835 C CA . PRO A 1 222 ? -1.380 7.528 16.899 1.00 92.06 222 PRO A CA 1
ATOM 1836 C C . PRO A 1 222 ? -2.359 8.407 16.109 1.00 92.06 222 PRO A C 1
ATOM 1838 O O . PRO A 1 222 ? -2.956 9.336 16.658 1.00 92.06 222 PRO A O 1
ATOM 1841 N N . PHE A 1 223 ? -2.569 8.087 14.829 1.00 93.75 223 PHE A N 1
ATOM 1842 C CA . PHE A 1 223 ? -3.546 8.771 13.988 1.00 93.75 223 PHE A CA 1
ATOM 1843 C C . PHE A 1 223 ? -4.975 8.548 14.496 1.00 93.75 223 PHE A C 1
ATOM 1845 O O . PHE A 1 223 ? -5.720 9.516 14.636 1.00 93.75 223 PHE A O 1
ATOM 1852 N N . LEU A 1 224 ? -5.355 7.310 14.828 1.00 93.75 224 LEU A N 1
ATOM 1853 C CA . LEU A 1 224 ? -6.690 6.999 15.355 1.00 93.75 224 LEU A CA 1
ATOM 1854 C C . LEU A 1 224 ? -6.965 7.725 16.678 1.00 93.75 224 LEU A C 1
ATOM 1856 O O . LEU A 1 224 ? -8.023 8.337 16.825 1.00 93.75 224 LEU A O 1
ATOM 1860 N N . ASN A 1 225 ? -5.999 7.724 17.603 1.00 91.75 225 ASN A N 1
ATOM 1861 C CA . ASN A 1 225 ? -6.083 8.447 18.877 1.00 91.75 225 ASN A CA 1
ATOM 1862 C C . ASN A 1 225 ? -6.342 9.940 18.664 1.00 91.75 225 ASN A C 1
ATOM 1864 O O . ASN A 1 225 ? -7.277 10.505 19.239 1.00 91.75 225 ASN A O 1
ATOM 1868 N N . LYS A 1 226 ? -5.563 10.566 17.776 1.00 93.31 226 LYS A N 1
ATOM 1869 C CA . LYS A 1 226 ? -5.765 11.963 17.384 1.00 93.31 226 LYS A CA 1
ATOM 1870 C C . LYS A 1 226 ? -7.177 12.167 16.825 1.00 93.31 226 LYS A C 1
ATOM 1872 O O . LYS A 1 226 ? -7.929 12.987 17.353 1.00 93.31 226 LYS A O 1
ATOM 1877 N N . GLN A 1 227 ? -7.573 11.362 15.837 1.00 93.62 227 GLN A N 1
ATOM 1878 C CA . GLN A 1 227 ? -8.862 11.490 15.157 1.00 93.62 227 GLN A CA 1
ATOM 1879 C C . GLN A 1 227 ? -10.067 11.302 16.078 1.00 93.62 227 GLN A C 1
ATOM 1881 O O . GLN A 1 227 ? -11.083 11.945 15.838 1.00 93.62 227 GLN A O 1
ATOM 1886 N N . ILE A 1 228 ? -10.007 10.479 17.134 1.00 89.50 228 ILE A N 1
ATOM 1887 C CA . ILE A 1 228 ? -11.130 10.363 18.083 1.00 89.50 228 I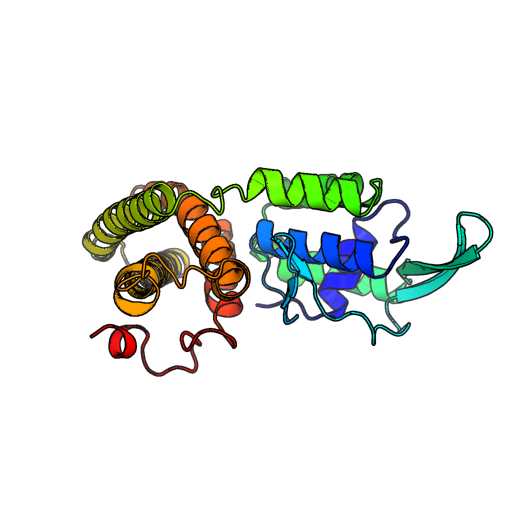LE A CA 1
ATOM 1888 C C . ILE A 1 228 ? -11.421 11.707 18.757 1.00 89.50 228 ILE A C 1
ATOM 1890 O O . ILE A 1 228 ? -12.584 12.108 18.840 1.00 89.50 228 ILE A O 1
ATOM 1894 N N . SER A 1 229 ? -10.375 12.413 19.188 1.00 87.00 229 SER A N 1
ATOM 1895 C CA . SER A 1 229 ? -10.498 13.664 19.944 1.00 87.00 229 SER A CA 1
ATOM 1896 C C . SER A 1 229 ? -10.803 14.902 19.089 1.00 87.00 229 SER A C 1
ATOM 1898 O O . SER A 1 229 ? -11.292 15.907 19.607 1.00 87.00 229 SER A O 1
ATOM 1900 N N . GLU A 1 230 ? -10.546 14.847 17.780 1.00 90.31 230 GLU A N 1
ATOM 1901 C CA . GLU A 1 230 ? -10.708 16.005 16.899 1.00 90.31 230 GLU A CA 1
ATOM 1902 C C . GLU A 1 230 ? -12.172 16.336 16.592 1.00 90.31 230 GLU A C 1
ATOM 1904 O O . GLU A 1 230 ? -13.007 15.456 16.375 1.00 90.31 230 GLU A O 1
ATOM 1909 N N . LYS A 1 231 ? -12.490 17.635 16.526 1.00 85.56 231 LYS A N 1
ATOM 1910 C CA . LYS A 1 231 ? -13.832 18.117 16.150 1.00 85.56 231 LYS A CA 1
ATOM 1911 C C . LYS A 1 231 ? -14.121 17.928 14.663 1.00 85.56 231 LYS A C 1
ATOM 1913 O O . LYS A 1 231 ? -15.250 17.632 14.284 1.00 85.56 231 LYS A O 1
ATOM 1918 N N . GLU A 1 232 ? -13.105 18.121 13.832 1.00 89.81 232 GLU A N 1
ATOM 1919 C CA . GLU A 1 232 ? -13.169 17.922 12.392 1.00 89.81 232 GLU A CA 1
ATOM 1920 C C . GLU A 1 232 ? -12.273 16.747 12.028 1.00 89.81 232 GLU A C 1
ATOM 1922 O O . GLU A 1 232 ? -11.117 16.706 12.430 1.00 89.81 232 GLU A O 1
ATOM 1927 N N . LYS A 1 233 ? -12.838 15.764 11.326 1.00 92.62 233 LYS A N 1
ATOM 1928 C CA . LYS A 1 233 ? -12.134 14.530 10.987 1.00 92.62 233 LYS A CA 1
ATOM 1929 C C . LYS A 1 233 ? -11.362 14.702 9.684 1.00 92.62 233 LYS A C 1
ATOM 1931 O O . LYS A 1 233 ? -11.925 15.200 8.706 1.00 92.62 233 LYS A O 1
ATOM 1936 N N . ASP A 1 234 ? -10.138 14.189 9.632 1.00 92.56 234 ASP A N 1
ATOM 1937 C CA . ASP A 1 234 ? -9.357 14.081 8.398 1.00 92.56 234 ASP A CA 1
ATOM 1938 C C . ASP A 1 234 ? -9.942 12.981 7.498 1.00 92.56 234 ASP A C 1
ATOM 1940 O O . ASP A 1 234 ? -9.527 11.818 7.498 1.00 92.56 234 ASP A O 1
ATOM 1944 N N . ALA A 1 235 ? -10.967 13.354 6.732 1.00 90.75 235 ALA A N 1
ATOM 1945 C CA . ALA A 1 235 ? -11.720 12.433 5.893 1.00 90.75 235 ALA A CA 1
ATOM 1946 C C . ALA A 1 235 ? -10.857 11.737 4.825 1.00 90.75 235 ALA A C 1
ATOM 1948 O O . ALA A 1 235 ? -11.179 10.607 4.441 1.00 90.75 235 ALA A O 1
ATOM 1949 N N . ILE A 1 236 ? -9.786 12.384 4.348 1.00 89.44 236 ILE A N 1
ATOM 1950 C CA . ILE A 1 236 ? -8.895 11.835 3.318 1.00 89.44 236 ILE A CA 1
ATOM 1951 C C . ILE A 1 236 ? -8.039 10.731 3.933 1.00 89.44 236 ILE A C 1
ATOM 1953 O O . ILE A 1 236 ? -8.085 9.595 3.456 1.00 89.44 236 ILE A O 1
ATOM 1957 N N . SER A 1 237 ? -7.337 11.022 5.031 1.00 91.06 237 SER A N 1
ATOM 1958 C CA . SER A 1 237 ? -6.482 10.035 5.699 1.00 91.06 237 SER A CA 1
ATOM 1959 C C . SER A 1 237 ? -7.292 8.881 6.290 1.00 91.06 237 SER A C 1
ATOM 1961 O O . SER A 1 237 ? -6.899 7.723 6.152 1.00 91.06 237 SER A O 1
ATOM 1963 N N . ILE A 1 238 ? -8.473 9.150 6.863 1.00 91.75 238 ILE A N 1
ATOM 1964 C CA . ILE A 1 238 ? -9.390 8.087 7.312 1.00 91.75 238 ILE A CA 1
ATOM 1965 C C . ILE A 1 238 ? -9.754 7.174 6.140 1.00 91.75 238 ILE A C 1
ATOM 1967 O O . ILE A 1 238 ? -9.713 5.950 6.266 1.00 91.75 238 ILE A O 1
ATOM 1971 N N . ASN A 1 239 ? -10.103 7.752 4.987 1.00 89.50 239 ASN A N 1
ATOM 1972 C CA . ASN A 1 239 ? -10.446 6.970 3.808 1.00 89.50 239 ASN A CA 1
ATOM 1973 C C . ASN A 1 239 ? -9.242 6.173 3.281 1.00 89.50 239 ASN A C 1
ATOM 1975 O O . ASN A 1 239 ? -9.429 5.013 2.932 1.00 89.50 239 ASN A O 1
ATOM 1979 N N . LYS A 1 240 ? -8.026 6.738 3.268 1.00 90.06 240 LYS A N 1
ATOM 1980 C CA . LYS A 1 240 ? -6.784 6.028 2.907 1.00 90.06 240 LYS A CA 1
ATOM 1981 C C . LYS A 1 240 ? -6.624 4.744 3.702 1.00 90.06 240 LYS A C 1
ATOM 1983 O O . LYS A 1 240 ? -6.590 3.659 3.126 1.00 90.06 240 LYS A O 1
ATOM 1988 N N . PHE A 1 241 ? -6.599 4.870 5.024 1.00 89.81 241 PHE A N 1
ATOM 1989 C CA . PHE A 1 241 ? -6.399 3.730 5.902 1.00 89.81 241 PHE A CA 1
ATOM 1990 C C . PHE A 1 241 ? -7.547 2.729 5.811 1.00 89.81 241 PHE A C 1
ATOM 1992 O O . PHE A 1 241 ? -7.302 1.535 5.673 1.00 89.81 241 PHE A O 1
ATOM 1999 N N . TYR A 1 242 ? -8.795 3.203 5.812 1.00 87.38 242 TYR A N 1
ATOM 2000 C CA . TYR A 1 242 ? -9.959 2.334 5.666 1.00 87.38 242 TYR A CA 1
ATOM 2001 C C . TYR A 1 242 ? -9.898 1.508 4.376 1.00 87.38 242 TYR A C 1
ATOM 2003 O O . TYR A 1 242 ? -10.074 0.293 4.416 1.00 87.38 242 TYR A O 1
ATOM 2011 N N . GLN A 1 243 ? -9.608 2.144 3.235 1.00 83.62 243 GLN A N 1
ATOM 2012 C CA . GLN A 1 243 ? -9.471 1.435 1.964 1.00 83.62 243 GLN A CA 1
ATOM 2013 C C . GLN A 1 243 ? -8.284 0.471 1.985 1.00 83.62 243 GLN A C 1
ATOM 2015 O O . GLN A 1 243 ? -8.418 -0.635 1.473 1.00 83.62 243 GLN A O 1
ATOM 2020 N N . TYR A 1 244 ? -7.149 0.843 2.577 1.00 84.19 244 TYR A N 1
ATOM 2021 C CA . TYR A 1 244 ? -6.012 -0.065 2.695 1.00 84.19 244 TYR A CA 1
ATOM 2022 C C . TYR A 1 244 ? -6.376 -1.320 3.483 1.00 84.19 244 TYR A C 1
ATOM 2024 O O . TYR A 1 244 ? -6.347 -2.412 2.928 1.00 84.19 244 TYR A O 1
ATOM 2032 N N . PHE A 1 245 ? -6.796 -1.172 4.742 1.00 78.00 245 PHE A N 1
ATOM 2033 C CA . PHE A 1 245 ? -7.056 -2.317 5.610 1.00 78.00 245 PHE A CA 1
ATOM 2034 C C . PHE A 1 245 ? -8.131 -3.234 5.031 1.00 78.00 245 PHE A C 1
ATOM 2036 O O . PHE A 1 245 ? -7.902 -4.431 4.956 1.00 78.00 245 PHE A O 1
ATOM 2043 N N . VAL A 1 246 ? -9.239 -2.690 4.518 1.00 75.38 246 VAL A N 1
ATOM 2044 C CA . VAL A 1 246 ? -10.314 -3.496 3.913 1.00 75.38 246 VAL A CA 1
ATOM 2045 C C . VAL A 1 246 ? -9.847 -4.322 2.706 1.00 75.38 246 VAL A C 1
ATOM 2047 O O . VAL A 1 246 ? -10.346 -5.427 2.500 1.00 75.38 246 VAL A O 1
ATOM 2050 N N . ASN A 1 247 ? -8.922 -3.806 1.890 1.00 71.75 247 ASN A N 1
ATOM 2051 C CA . ASN A 1 247 ? -8.452 -4.519 0.698 1.00 71.75 247 ASN A CA 1
ATOM 2052 C C . ASN A 1 247 ? -7.268 -5.450 0.996 1.00 71.75 247 ASN A C 1
ATOM 2054 O O . ASN A 1 247 ? -7.186 -6.516 0.395 1.00 71.75 247 ASN A O 1
ATOM 2058 N N . SER A 1 248 ? -6.392 -5.097 1.940 1.00 64.25 248 SER A N 1
ATOM 2059 C CA . SER A 1 248 ? -5.191 -5.877 2.266 1.00 64.25 248 SER A CA 1
ATOM 2060 C C . SER A 1 248 ? -5.492 -7.213 2.957 1.00 64.25 248 SER A C 1
ATOM 2062 O O . SER A 1 248 ? -4.665 -8.115 2.913 1.00 64.25 248 SER A O 1
ATOM 2064 N N . VAL A 1 249 ? -6.674 -7.378 3.563 1.00 54.88 249 VAL A N 1
ATOM 2065 C CA . VAL A 1 249 ? -7.086 -8.635 4.225 1.00 54.88 249 VAL A CA 1
ATOM 2066 C C . VAL A 1 249 ? -8.094 -9.468 3.417 1.00 54.88 249 VAL A C 1
ATOM 2068 O O . VAL A 1 249 ? -8.684 -10.408 3.940 1.00 54.88 249 VAL A O 1
ATOM 2071 N N . LYS A 1 250 ? -8.309 -9.138 2.134 1.00 53.44 250 LYS A N 1
ATOM 2072 C CA . LYS A 1 250 ? -9.413 -9.680 1.323 1.00 53.44 250 LYS A CA 1
ATOM 2073 C C . LYS A 1 250 ? -9.275 -11.161 0.932 1.00 53.44 250 LYS A C 1
ATOM 2075 O O . LYS A 1 250 ? -10.314 -11.791 0.730 1.00 53.44 250 LYS A O 1
ATOM 2080 N N . GLU A 1 251 ? -8.057 -11.692 0.796 1.00 52.09 251 GLU A N 1
ATOM 2081 C CA . GLU A 1 251 ? -7.813 -13.021 0.194 1.00 52.09 251 GLU A CA 1
ATOM 2082 C C . GLU A 1 251 ? -6.993 -13.986 1.071 1.00 52.09 251 GLU A C 1
ATOM 2084 O O . GLU A 1 251 ? -7.315 -15.170 1.112 1.00 52.09 251 GLU A O 1
ATOM 2089 N N . GLU A 1 252 ? -5.978 -13.512 1.802 1.00 49.50 252 GLU A N 1
ATOM 2090 C CA . GLU A 1 252 ? -5.044 -14.388 2.546 1.00 49.50 252 GLU A CA 1
ATOM 2091 C C . GLU A 1 252 ? -5.394 -14.565 4.028 1.00 49.50 252 GLU A C 1
ATOM 2093 O O . GLU A 1 252 ? -5.023 -15.555 4.662 1.00 49.50 252 GLU A O 1
ATOM 2098 N N . TYR A 1 253 ? -6.182 -13.642 4.577 1.00 45.44 253 TYR A N 1
ATOM 2099 C CA . TYR A 1 253 ? -6.820 -13.830 5.867 1.00 45.44 253 TYR A CA 1
ATOM 2100 C C . TYR A 1 253 ? -8.302 -14.140 5.654 1.00 45.44 253 TYR A C 1
ATOM 2102 O O . TYR A 1 253 ? -8.925 -13.546 4.774 1.00 45.44 253 TYR A O 1
ATOM 2110 N N . PRO A 1 254 ? -8.945 -14.959 6.506 1.00 33.97 254 PRO A N 1
ATOM 2111 C CA . PRO A 1 254 ? -10.403 -15.118 6.517 1.00 33.97 254 PRO A CA 1
ATOM 2112 C C . PRO A 1 254 ? -11.148 -13.817 6.893 1.00 33.97 254 PRO A C 1
ATOM 2114 O O . PRO A 1 254 ? -12.321 -13.856 7.241 1.00 33.97 254 PRO A O 1
ATOM 2117 N N . PHE A 1 255 ? -10.495 -12.657 6.819 1.00 41.94 255 PHE A N 1
ATOM 2118 C CA . PHE A 1 255 ? -11.001 -11.326 7.118 1.00 41.94 255 PHE A CA 1
ATOM 2119 C C . PHE A 1 255 ? -11.282 -10.532 5.840 1.00 41.94 255 PHE A C 1
ATOM 2121 O O . PHE A 1 255 ? -11.003 -9.348 5.737 1.00 41.94 255 PHE A O 1
ATOM 2128 N N . SER A 1 256 ? -11.895 -11.174 4.856 1.00 36.16 256 SER A N 1
ATOM 2129 C CA . SER A 1 256 ? -12.539 -10.467 3.754 1.00 36.16 256 SER A CA 1
ATOM 2130 C C . SER A 1 256 ? -13.852 -9.837 4.233 1.00 36.16 256 SER A C 1
ATOM 2132 O O . SER A 1 256 ? -14.528 -10.423 5.070 1.00 36.16 256 SER A O 1
ATOM 2134 N N . ILE A 1 257 ? -14.315 -8.730 3.641 1.00 33.75 257 ILE A N 1
ATOM 2135 C CA . ILE A 1 257 ? -15.733 -8.301 3.765 1.00 33.75 257 ILE A CA 1
ATOM 2136 C C . ILE A 1 257 ? -16.697 -9.406 3.275 1.00 33.75 257 ILE A C 1
ATOM 2138 O O . ILE A 1 257 ? -17.874 -9.418 3.629 1.00 33.75 257 ILE A O 1
ATOM 2142 N N . ASN A 1 258 ? -16.188 -10.373 2.501 1.00 37.06 258 ASN A N 1
ATOM 2143 C CA . ASN A 1 258 ? -16.916 -11.576 2.098 1.00 37.06 258 ASN A CA 1
ATOM 2144 C C . ASN A 1 258 ? -16.943 -12.677 3.177 1.00 37.06 258 ASN A C 1
ATOM 2146 O O . ASN A 1 258 ? -17.647 -13.672 3.014 1.00 37.06 258 ASN A O 1
ATOM 2150 N N . SER A 1 259 ? -16.192 -12.518 4.268 1.00 42.38 259 SER A N 1
ATOM 2151 C CA . SER A 1 259 ? -16.286 -13.354 5.459 1.00 42.38 259 SER A CA 1
ATOM 2152 C C . SER A 1 259 ? -17.408 -12.823 6.338 1.00 42.38 259 SER A C 1
ATOM 2154 O O . SER A 1 259 ? -17.412 -11.652 6.727 1.00 42.38 259 SER A O 1
ATOM 2156 N N . LYS A 1 260 ? -18.400 -13.671 6.620 1.00 41.59 260 LYS A N 1
ATOM 2157 C CA . LYS A 1 260 ? -19.496 -13.327 7.525 1.00 41.59 260 LYS A CA 1
ATOM 2158 C C . LYS A 1 260 ? -18.905 -13.107 8.921 1.00 41.59 260 LYS A C 1
ATOM 2160 O O . LYS A 1 260 ? -18.532 -14.041 9.607 1.00 41.59 260 LYS A O 1
ATOM 2165 N N . ASN A 1 261 ? -18.785 -11.827 9.264 1.00 48.06 261 ASN A N 1
ATOM 2166 C CA . ASN A 1 261 ? -18.368 -11.250 10.536 1.00 48.06 261 ASN A CA 1
ATOM 2167 C C . ASN A 1 261 ? -16.973 -11.626 11.061 1.00 48.06 261 ASN A C 1
ATOM 2169 O O . ASN A 1 261 ? -16.751 -12.637 11.716 1.00 48.06 261 ASN A O 1
ATOM 2173 N N . LEU A 1 262 ? -16.083 -10.637 10.982 1.00 48.50 262 LEU A N 1
ATOM 2174 C CA . LEU A 1 262 ? -14.877 -10.474 11.804 1.00 48.50 262 LEU A CA 1
ATOM 2175 C C . LEU A 1 262 ? -15.100 -10.821 13.299 1.00 48.50 262 LEU A C 1
ATOM 2177 O O . LEU A 1 262 ? -14.227 -11.382 13.955 1.00 48.50 262 LEU A O 1
ATOM 2181 N N . LYS A 1 263 ? -16.297 -10.505 13.817 1.00 52.00 263 LYS A N 1
ATOM 2182 C CA . LYS A 1 263 ? -16.768 -10.853 15.166 1.00 52.00 263 LYS A CA 1
ATOM 2183 C C . LYS A 1 263 ? -16.945 -12.359 15.372 1.00 52.00 263 LYS A C 1
ATOM 2185 O O . LYS A 1 263 ? -16.575 -12.851 16.427 1.00 52.00 263 LYS A O 1
ATOM 2190 N N . GLU A 1 264 ? -17.472 -13.084 14.388 1.00 53.28 264 GLU A N 1
ATOM 2191 C CA . GLU A 1 264 ? -17.761 -14.527 14.474 1.00 53.28 264 GLU A CA 1
ATOM 2192 C C . GLU A 1 264 ? -16.488 -15.389 14.483 1.00 53.28 264 GLU A C 1
ATOM 2194 O O . GLU A 1 264 ? -16.515 -16.511 14.966 1.00 53.28 264 GLU A O 1
ATOM 2199 N N . LEU A 1 265 ? -15.356 -14.870 13.992 1.00 47.19 265 LEU A N 1
ATOM 2200 C CA . LEU A 1 265 ? -14.061 -15.570 14.024 1.00 47.19 265 LEU A CA 1
ATOM 2201 C C . LEU A 1 265 ? -13.329 -15.455 15.374 1.00 47.19 265 LEU A C 1
ATOM 2203 O O . LEU A 1 265 ? -12.331 -16.145 15.606 1.00 47.19 265 LEU A O 1
ATOM 2207 N N . ILE A 1 266 ? -13.780 -14.543 16.238 1.00 51.09 266 ILE A N 1
ATOM 2208 C CA . ILE A 1 266 ? -13.106 -14.165 17.485 1.00 51.09 266 ILE A CA 1
ATOM 2209 C C . ILE A 1 266 ? -13.982 -14.442 18.719 1.00 51.09 266 ILE A C 1
ATOM 2211 O O . ILE A 1 266 ? -13.427 -14.704 19.786 1.00 51.09 266 ILE A O 1
ATOM 2215 N N . VAL A 1 267 ?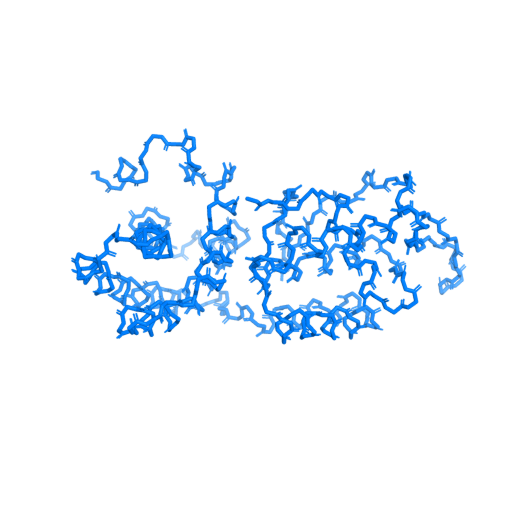 -15.314 -14.375 18.588 1.00 48.81 267 VAL A N 1
ATOM 2216 C CA . VAL A 1 267 ? -16.287 -14.877 19.583 1.00 48.81 267 VAL A CA 1
ATOM 2217 C C . VAL A 1 267 ? -16.289 -16.402 19.571 1.00 48.81 267 VAL A C 1
ATOM 2219 O O . VAL A 1 267 ? -16.301 -16.978 20.679 1.00 48.81 267 VAL A O 1
#

pLDDT: mean 80.07, std 15.46, range [33.75, 97.88]